Protein 1L0B (pdb70)

B-factor: mean 44.89, std 20.95, range [12.48, 126.39]

Foldseek 3Di:
DDDAQAAEEEPPDDPVLVVLVVVLCVVVVHHYDHDDDPRHAEYEYADDPLLAAADDLCVLLCLLQLHFYFYSVQSVVCVVVVHNDDRVVGGRQFYPVPRRDLRLSNVSNVVPEQAPAEEEEDQLADDDHPVSLLVSCVSNHYPYDDDPPCVVVDPPHCYVYDPVCDFDSVQVVVCSRNVYNDDGPVTHPD

Nearest PDB structures (foldseek):
  1l0b-assembly1_A  TM=1.005E+00  e=1.492E-44  Rattus norvegicus
  1t2v-assembly2_B  TM=9.233E-01  e=1.196E-27  Homo sapiens
  3pxe-assembly1_A  TM=9.433E-01  e=2.886E-26  Homo sapiens
  4igk-assembly2_B  TM=9.140E-01  e=4.109E-27  Homo sapiens
  3pxe-assembly3_C  TM=9.417E-01  e=3.195E-25  Homo sapiens

GO terms:
  GO:0005759 mitochondrial matrix (C, IDA)
  GO:0003682 chromatin binding (F, IDA)
  GO:0032355 response to estradiol (P, IEP)
  GO:0033595 response to genistein (P, IEP)
  GO:0033993 response to lipid (P, IEP)
  GO:0007584 response to nutrient (P, IEP)
  GO:0042307 positive regulation of protein import into nucleus (P, IMP)
  GO:0005515 protein binding (F, IPI)

Organism: Rattus norvegicus (NCBI:txid10116)

Secondary structure (DSSP, 8-state):
------EEEEES--HHHHHHHHHHHHHTT-EE-SS--SS--EEEE-B-TTSEE---HHHHHHHHTT-EEEETHHHHHHHTTTS---SGGGB--EETTT-SSS-HHHHHHHH---TT-EEEE-S--SSS-HHHHHHHHHHTT-EEE-SSS-GGG--SSPPEEEE--EEETHHHHHHHHTTS---GGGGB--

Sequence (190 aa):
RAERDISMVVSGLTPKEVMIVQKFAEKYRLALTDVITEETTHVIIKTDAEFVCERTLKYFLGIAGGKWIVSYSWVIKSIQERKLLSVHEFEVKGDVVTGSNHQGPRRSRESQLFEGLQIYCCEPFTNMPKDELERMLQLCGASVVKELPLLTRDTGAHPIVLVQRLVMWDWVLDSISVYRCRDLDAYLVQ

Radius of gyration: 17.84 Å; Cα contacts (8 Å, |Δi|>4): 341; chains: 1; bounding box: 48×34×48 Å

Solvent-accessible surface area: 10977 Å² total; per-residue (Å²): 273,103,141,139,135,55,6,0,0,24,6,51,25,72,110,160,29,42,115,77,1,85,150,5,5,149,132,50,230,18,52,60,46,117,96,40,59,148,108,0,10,15,0,0,1,91,19,80,95,112,45,22,4,115,48,31,51,49,0,0,15,0,1,2,21,15,34,49,0,0,1,11,30,5,0,83,106,0,76,126,66,189,120,74,34,64,16,118,147,15,18,1,83,0,0,94,98,25,29,30,130,111,58,1,1,105,98,0,43,110,78,113,54,0,153,52,48,3,0,31,1,35,107,86,39,99,111,15,74,75,103,56,1,13,129,0,0,101,63,9,38,11,41,33,5,140,130,75,96,19,138,121,177,77,92,69,26,140,36,6,24,0,26,140,67,52,1,88,19,54,0,0,11,25,0,0,1,23,33,127,58,108,105,54,102,90,20,94,74,102

CATH classification: 3.40.50.10190 (+1 more: 3.40.50.10190)

Structure (mmCIF, N/CA/C/O backbone):
data_1L0B
#
_entry.id   1L0B
#
_cell.length_a   84.512
_cell.length_b   58.722
_cell.length_c   65.327
_cell.angle_alpha   90.00
_cell.angle_beta   111.28
_cell.angle_gamma   90.00
#
_symmetry.space_group_name_H-M   'C 1 2 1'
#
loop_
_entity.id
_entity.type
_entity.pdbx_description
1 polymer BRCA1
2 water water
#
loop_
_atom_site.group_PDB
_atom_site.id
_atom_site.type_symbol
_atom_site.label_atom_id
_atom_site.label_alt_id
_atom_site.label_comp_id
_atom_site.label_asym_id
_atom_site.label_entity_id
_atom_site.label_seq_id
_atom_site.pdbx_PDB_ins_code
_atom_site.Cartn_x
_atom_site.Cartn_y
_atom_site.Cartn_z
_atom_site.occupancy
_atom_site.B_iso_or_equiv
_atom_site.auth_seq_id
_atom_site.auth_comp_id
_atom_site.auth_asym_id
_atom_site.auth_atom_id
_atom_site.pdbx_PDB_model_num
ATOM 1 N N . ARG A 1 3 ? 59.742 2.730 8.901 1.00 73.64 1591 ARG A N 1
ATOM 2 C CA . ARG A 1 3 ? 58.247 2.713 8.818 1.00 75.84 1591 ARG A CA 1
ATOM 3 C C . ARG A 1 3 ? 57.607 3.356 10.051 1.00 75.64 1591 ARG A C 1
ATOM 4 O O . ARG A 1 3 ? 56.764 2.745 10.702 1.00 85.70 1591 ARG A O 1
ATOM 12 N N . ALA A 1 4 ? 57.988 4.589 10.368 1.00 70.87 1592 ALA A N 1
ATOM 13 C CA . ALA A 1 4 ? 57.431 5.263 11.541 1.00 76.95 1592 ALA A CA 1
ATOM 14 C C . ALA A 1 4 ? 56.303 6.219 11.170 1.00 75.67 1592 ALA A C 1
ATOM 15 O O . ALA A 1 4 ? 56.396 6.918 10.166 1.00 79.35 1592 ALA A O 1
ATOM 17 N N . GLU A 1 5 ? 55.246 6.261 11.984 1.00 76.59 1593 GLU A N 1
ATOM 18 C CA . GLU A 1 5 ? 54.117 7.148 11.702 1.00 77.51 1593 GLU A CA 1
ATOM 19 C C . GLU A 1 5 ? 53.283 7.682 12.879 1.00 70.13 1593 GLU A C 1
ATOM 20 O O . GLU A 1 5 ? 53.600 7.491 14.047 1.00 71.28 1593 GLU A O 1
ATOM 26 N N . ARG A 1 6 ? 52.208 8.364 12.498 1.00 66.32 1594 ARG A N 1
ATOM 27 C CA . ARG A 1 6 ? 51.195 8.996 13.348 1.00 68.92 1594 ARG A CA 1
ATOM 28 C C . ARG A 1 6 ? 51.247 8.851 14.879 1.00 69.47 1594 ARG A C 1
ATOM 29 O O . ARG A 1 6 ? 51.436 7.759 15.422 1.00 65.87 1594 ARG A O 1
ATOM 37 N N . ASP A 1 7 ? 51.054 9.976 15.567 1.00 68.79 1595 ASP A N 1
ATOM 38 C CA . ASP A 1 7 ? 51.032 10.003 17.030 1.00 67.64 1595 ASP A CA 1
ATOM 39 C C . ASP A 1 7 ? 49.727 9.367 17.489 1.00 62.41 1595 ASP A C 1
ATOM 40 O O . ASP A 1 7 ? 48.649 9.726 17.004 1.00 58.90 1595 ASP A O 1
ATOM 45 N N . ILE A 1 8 ? 49.833 8.433 18.430 1.00 51.87 1596 ILE A N 1
ATOM 46 C CA . ILE A 1 8 ? 48.675 7.734 18.950 1.00 45.34 1596 ILE A CA 1
ATOM 47 C C . ILE A 1 8 ? 47.642 8.551 19.704 1.00 41.77 1596 ILE A C 1
ATOM 48 O O . ILE A 1 8 ? 47.909 9.065 20.784 1.00 50.50 1596 ILE A O 1
ATOM 53 N N . SER A 1 9 ? 46.453 8.652 19.131 1.00 41.03 1597 SER A N 1
ATOM 54 C CA . SER A 1 9 ? 45.348 9.330 19.783 1.00 39.36 1597 SER A CA 1
ATOM 55 C C . SER A 1 9 ? 44.199 8.318 19.821 1.00 41.13 1597 SER A C 1
ATOM 56 O O . SER A 1 9 ? 43.690 7.891 18.776 1.00 40.65 1597 SER A O 1
ATOM 59 N N . MET A 1 10 ? 43.787 7.937 21.024 1.00 40.99 1598 MET A N 1
ATOM 60 C CA . MET A 1 10 ? 42.728 6.956 21.171 1.00 36.33 1598 MET A CA 1
ATOM 61 C C . MET A 1 10 ? 41.375 7.465 21.604 1.00 32.63 1598 MET A C 1
ATOM 62 O O . MET A 1 10 ? 41.208 8.592 22.067 1.00 33.32 1598 MET A O 1
ATOM 67 N N . VAL A 1 11 ? 40.399 6.588 21.417 1.00 23.71 1599 VAL A N 1
ATOM 68 C CA . VAL A 1 11 ? 39.028 6.811 21.839 1.00 20.14 1599 VAL A CA 1
ATOM 69 C C . VAL A 1 11 ? 38.698 5.474 22.494 1.00 21.01 1599 VAL A C 1
ATOM 70 O O . VAL A 1 11 ? 39.365 4.457 22.246 1.00 19.91 1599 VAL A O 1
ATOM 74 N N . VAL A 1 12 ? 37.682 5.453 23.334 1.00 27.61 1600 VAL A N 1
ATOM 75 C CA . VAL A 1 12 ? 37.355 4.222 24.024 1.00 19.21 1600 VAL A CA 1
ATOM 76 C C . VAL A 1 12 ? 35.901 3.865 23.767 1.00 30.58 1600 VAL A C 1
ATOM 77 O O . VAL A 1 12 ? 35.049 4.758 23.644 1.00 26.55 1600 VAL A O 1
ATOM 81 N N . SER A 1 13 ? 35.611 2.564 23.678 1.00 25.57 1601 SER A N 1
ATOM 82 C CA . SER A 1 13 ? 34.256 2.134 23.363 1.00 24.82 1601 SER A CA 1
ATOM 83 C C . SER A 1 13 ? 33.763 0.890 24.089 1.00 20.02 1601 SER A C 1
ATOM 84 O O . SER A 1 13 ? 34.525 -0.047 24.328 1.00 27.44 1601 SER A O 1
ATOM 87 N N . GLY A 1 14 ? 32.474 0.884 24.419 1.00 23.23 1602 GLY A N 1
ATOM 88 C CA . GLY A 1 14 ? 31.884 -0.266 25.091 1.00 28.90 1602 GLY A CA 1
ATOM 89 C C . GLY A 1 14 ? 32.503 -0.643 26.429 1.00 29.61 1602 GLY A C 1
ATOM 90 O O . GLY A 1 14 ? 32.408 -1.794 26.856 1.00 28.51 1602 GLY A O 1
ATOM 91 N N . LEU A 1 15 ? 33.132 0.321 27.098 1.00 29.89 1603 LEU A N 1
ATOM 92 C CA . LEU A 1 15 ? 33.756 0.066 28.399 1.00 28.26 1603 LEU A CA 1
ATOM 93 C C . LEU A 1 15 ? 32.944 0.634 29.560 1.00 27.82 1603 LEU A C 1
ATOM 94 O O . LEU A 1 15 ? 32.299 1.682 29.433 1.00 30.17 1603 LEU A O 1
ATOM 99 N N . THR A 1 16 ? 32.976 -0.062 30.693 1.00 26.36 1604 THR A N 1
ATOM 100 C CA . THR A 1 16 ? 32.295 0.399 31.909 1.00 22.64 1604 THR A CA 1
ATOM 101 C C . THR A 1 16 ? 33.134 1.570 32.459 1.00 20.36 1604 THR A C 1
ATOM 102 O O . THR A 1 16 ? 34.318 1.699 32.145 1.00 24.93 1604 THR A O 1
ATOM 106 N N . PRO A 1 17 ? 32.539 2.414 33.306 1.00 23.84 1605 PRO A N 1
ATOM 107 C CA . PRO A 1 17 ? 33.302 3.546 33.865 1.00 22.54 1605 PRO A CA 1
ATOM 108 C C . PRO A 1 17 ? 34.609 3.098 34.538 1.00 31.20 1605 PRO A C 1
ATOM 109 O O . PRO A 1 17 ? 35.648 3.764 34.385 1.00 32.77 1605 PRO A O 1
ATOM 113 N N . LYS A 1 18 ? 34.582 1.977 35.267 1.00 27.81 1606 LYS A N 1
ATOM 114 C CA . LYS A 1 18 ? 35.825 1.486 35.878 1.00 36.53 1606 LYS A CA 1
ATOM 115 C C . LYS A 1 18 ? 36.860 1.166 34.795 1.00 34.91 1606 LYS A C 1
ATOM 116 O O . LYS A 1 18 ? 38.017 1.556 34.919 1.00 38.88 1606 LYS A O 1
ATOM 122 N N . GLU A 1 19 ? 36.452 0.455 33.738 1.00 36.67 1607 GLU A N 1
ATOM 123 C CA . GLU A 1 19 ? 37.388 0.122 32.660 1.00 32.00 1607 GLU A CA 1
ATOM 124 C C . GLU A 1 19 ? 37.842 1.410 31.956 1.00 32.76 1607 GLU A C 1
ATOM 125 O O . GLU A 1 19 ? 39.000 1.518 31.524 1.00 28.05 1607 GLU A O 1
ATOM 131 N N . VAL A 1 20 ? 36.943 2.386 31.824 1.00 27.96 1608 VAL A N 1
ATOM 132 C CA . VAL A 1 20 ? 37.349 3.636 31.194 1.00 32.97 1608 VAL A CA 1
ATOM 133 C C . VAL A 1 20 ? 38.461 4.234 32.062 1.00 40.43 1608 VAL A C 1
ATOM 134 O O . VAL A 1 20 ? 39.537 4.598 31.562 1.00 36.44 1608 VAL A O 1
ATOM 138 N N . MET A 1 21 ? 38.213 4.308 33.367 1.00 38.09 1609 MET A N 1
ATOM 139 C CA . MET A 1 21 ? 39.213 4.861 34.273 1.00 43.73 1609 MET A CA 1
ATOM 140 C C . MET A 1 21 ? 40.540 4.133 34.183 1.00 37.81 1609 MET A C 1
ATOM 141 O O . MET A 1 21 ? 41.597 4.755 34.292 1.00 37.03 1609 MET A O 1
ATOM 146 N N . ILE A 1 22 ? 40.502 2.822 33.972 1.00 35.45 1610 ILE A N 1
ATOM 147 C CA . ILE A 1 22 ? 41.751 2.077 33.837 1.00 35.13 1610 ILE A CA 1
ATOM 148 C C . ILE A 1 22 ? 42.517 2.492 32.569 1.00 38.75 1610 ILE A C 1
ATOM 149 O O . ILE A 1 22 ? 43.740 2.521 32.575 1.00 42.49 1610 ILE A O 1
ATOM 154 N N . VAL A 1 23 ? 41.802 2.833 31.493 1.00 40.50 1611 VAL A N 1
ATOM 155 C CA . VAL A 1 23 ? 42.450 3.261 30.241 1.00 34.72 1611 VAL A CA 1
ATOM 156 C C . VAL A 1 23 ? 43.008 4.674 30.429 1.00 32.12 1611 VAL A C 1
ATOM 157 O O . VAL A 1 23 ? 44.103 4.990 29.950 1.00 34.53 1611 VAL A O 1
ATOM 161 N N . GLN A 1 24 ? 42.252 5.519 31.126 1.00 31.51 1612 GLN A N 1
ATOM 162 C CA . GLN A 1 24 ? 42.675 6.898 31.366 1.00 42.54 1612 GLN A CA 1
ATOM 163 C C . GLN A 1 24 ? 44.039 7.000 32.038 1.00 42.50 1612 GLN A C 1
ATOM 164 O O . GLN A 1 24 ? 44.863 7.815 31.637 1.00 47.97 1612 GLN A O 1
ATOM 170 N N . LYS A 1 25 ? 44.273 6.179 33.060 1.00 51.13 1613 LYS A N 1
ATOM 171 C CA . LYS A 1 25 ? 45.560 6.183 33.759 1.00 49.01 1613 LYS A CA 1
ATOM 172 C C . LYS A 1 25 ? 46.655 5.540 32.907 1.00 48.32 1613 LYS A C 1
ATOM 173 O O . LYS A 1 25 ? 47.802 5.991 32.915 1.00 48.04 1613 LYS A O 1
ATOM 179 N N . PHE A 1 26 ? 46.294 4.488 32.170 1.00 44.92 1614 PHE A N 1
ATOM 180 C CA . PHE A 1 26 ? 47.237 3.800 31.288 1.00 41.24 1614 PHE A CA 1
ATOM 181 C C . PHE A 1 26 ? 47.743 4.777 30.229 1.00 40.95 1614 PHE A C 1
ATOM 182 O O . PHE A 1 26 ? 48.913 4.755 29.857 1.00 40.36 1614 PHE A O 1
ATOM 190 N N . ALA A 1 27 ? 46.843 5.631 29.754 1.00 41.62 1615 ALA A N 1
ATOM 191 C CA . ALA A 1 27 ? 47.171 6.609 28.732 1.00 46.80 1615 ALA A CA 1
ATOM 192 C C . ALA A 1 27 ? 48.167 7.611 29.285 1.00 54.09 1615 ALA A C 1
ATOM 193 O O . ALA A 1 27 ? 49.177 7.918 28.653 1.00 58.87 1615 ALA A O 1
ATOM 195 N N . GLU A 1 28 ? 47.867 8.122 30.473 1.00 61.68 1616 GLU A N 1
ATOM 196 C CA . GLU A 1 28 ? 48.734 9.082 31.149 1.00 59.27 1616 GLU A CA 1
ATOM 197 C C . GLU A 1 28 ? 50.143 8.487 31.307 1.00 52.66 1616 GLU A C 1
ATOM 198 O O . GLU A 1 28 ? 51.138 9.125 30.962 1.00 53.46 1616 GLU A O 1
ATOM 204 N N . LYS A 1 29 ? 50.214 7.254 31.803 1.00 41.90 1617 LYS A N 1
ATOM 205 C CA . LYS A 1 29 ? 51.484 6.578 32.014 1.00 46.55 1617 LYS A CA 1
ATOM 206 C C . LYS A 1 29 ? 52.351 6.438 30.764 1.00 51.49 1617 LYS A C 1
ATOM 207 O O . LYS A 1 29 ? 53.575 6.286 30.870 1.00 49.30 1617 LYS A O 1
ATOM 213 N N . TYR A 1 30 ? 51.738 6.474 29.584 1.00 51.83 1618 TYR A N 1
ATOM 214 C CA . TYR A 1 30 ? 52.516 6.350 28.351 1.00 49.66 1618 TYR A CA 1
ATOM 215 C C . TYR A 1 30 ? 52.321 7.528 27.417 1.00 50.06 1618 TYR A C 1
ATOM 216 O O . TYR A 1 30 ? 52.651 7.470 26.229 1.00 45.90 1618 TYR A O 1
ATOM 225 N N . ARG A 1 31 ? 51.798 8.607 27.986 1.00 52.97 1619 ARG A N 1
ATOM 226 C CA . ARG A 1 31 ? 51.550 9.826 27.242 1.00 61.13 1619 ARG A CA 1
ATOM 227 C C . ARG A 1 31 ? 50.859 9.521 25.909 1.00 61.19 1619 ARG A C 1
ATOM 228 O O . ARG A 1 31 ? 51.314 9.950 24.848 1.00 63.70 1619 ARG A O 1
ATOM 236 N N . LEU A 1 32 ? 49.769 8.756 25.975 1.00 58.40 1620 LEU A N 1
ATOM 237 C CA . LEU A 1 32 ? 48.977 8.428 24.789 1.00 50.83 1620 LEU A CA 1
ATOM 238 C C . LEU A 1 32 ? 47.793 9.403 24.807 1.00 43.98 1620 LEU A C 1
ATOM 239 O O . LEU A 1 32 ? 47.136 9.558 25.832 1.00 48.52 1620 LEU A O 1
ATOM 244 N N . ALA A 1 33 ? 47.523 10.075 23.695 1.00 45.42 1621 ALA A N 1
ATOM 245 C CA . ALA A 1 33 ? 46.396 11.001 23.667 1.00 41.50 1621 ALA A CA 1
ATOM 246 C C . ALA A 1 33 ? 45.128 10.173 23.804 1.00 42.83 1621 ALA A C 1
ATOM 247 O O . ALA A 1 33 ? 45.101 9.011 23.410 1.00 40.00 1621 ALA A O 1
ATOM 249 N N . LEU A 1 34 ?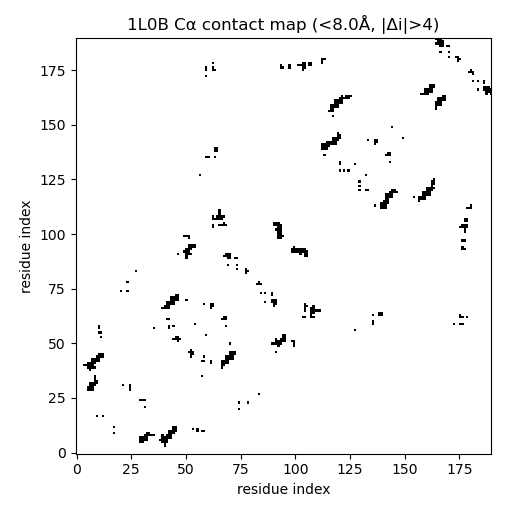 44.086 10.771 24.369 1.00 45.19 1622 LEU A N 1
ATOM 250 C CA . LEU A 1 34 ? 42.829 10.078 24.575 1.00 41.50 1622 LEU A CA 1
ATOM 251 C C . LEU A 1 34 ? 41.691 11.086 24.582 1.00 43.57 1622 LEU A C 1
ATOM 252 O O . LEU A 1 34 ? 41.661 11.979 25.425 1.00 49.63 1622 LEU A O 1
ATOM 257 N N . THR A 1 35 ? 40.751 10.945 23.648 1.00 40.30 1623 THR A N 1
ATOM 258 C CA . THR A 1 35 ? 39.612 11.859 23.581 1.00 31.15 1623 THR A CA 1
ATOM 259 C C . THR A 1 35 ? 38.293 11.114 23.789 1.00 34.98 1623 THR A C 1
ATOM 260 O O . THR A 1 35 ? 38.226 9.894 23.687 1.00 33.19 1623 THR A O 1
ATOM 264 N N . ASP A 1 36 ? 37.243 11.858 24.094 1.00 37.08 1624 ASP A N 1
ATOM 265 C CA . ASP A 1 36 ? 35.936 11.283 24.333 1.00 47.89 1624 ASP A CA 1
ATOM 266 C C . ASP A 1 36 ? 35.233 10.931 23.024 1.00 48.59 1624 ASP A C 1
ATOM 267 O O . ASP A 1 36 ? 34.544 9.923 22.934 1.00 49.03 1624 ASP A O 1
ATOM 272 N N . VAL A 1 37 ? 35.415 11.770 22.011 1.00 46.45 1625 VAL A N 1
ATOM 273 C CA . VAL A 1 37 ? 34.786 11.561 20.715 1.00 41.53 1625 VAL A CA 1
ATOM 274 C C . VAL A 1 37 ? 35.855 11.347 19.653 1.00 39.88 1625 VAL A C 1
ATOM 275 O O . VAL A 1 37 ? 37.010 11.709 19.853 1.00 37.93 1625 VAL A O 1
ATOM 279 N N . ILE A 1 38 ? 35.475 10.734 18.537 1.00 44.62 1626 ILE A N 1
ATOM 280 C CA . ILE A 1 38 ? 36.408 10.483 17.446 1.00 45.37 1626 ILE A CA 1
ATOM 281 C C . ILE A 1 38 ? 36.687 11.787 16.707 1.00 50.01 1626 ILE A C 1
ATOM 282 O O . ILE A 1 38 ? 35.768 12.436 16.227 1.00 49.27 1626 ILE A O 1
ATOM 287 N N . THR A 1 39 ? 37.958 12.172 16.641 1.00 58.60 1627 THR A N 1
ATOM 288 C CA . THR A 1 39 ? 38.359 13.399 15.956 1.00 60.87 1627 THR A CA 1
ATOM 289 C C . THR A 1 39 ? 39.173 13.051 14.717 1.00 62.86 1627 THR A C 1
ATOM 290 O O . THR A 1 39 ? 39.187 11.896 14.274 1.00 66.26 1627 THR A O 1
ATOM 294 N N . GLU A 1 40 ? 39.848 14.047 14.155 1.00 63.97 1628 GLU A N 1
ATOM 295 C CA . GLU A 1 40 ? 40.654 13.822 12.962 1.00 65.61 1628 GLU A CA 1
ATOM 296 C C . GLU A 1 40 ? 41.942 13.119 13.321 1.00 61.06 1628 GLU A C 1
ATOM 297 O O . GLU A 1 40 ? 42.522 12.402 12.504 1.00 62.44 1628 GLU A O 1
ATOM 303 N N . GLU A 1 41 ? 42.379 13.321 14.556 1.00 56.40 1629 GLU A N 1
ATOM 304 C CA . GLU A 1 41 ? 43.614 12.713 15.025 1.00 55.88 1629 GLU A CA 1
ATOM 305 C C . GLU A 1 41 ? 43.434 11.271 15.485 1.00 44.71 1629 GLU A C 1
ATOM 306 O O . GLU A 1 41 ? 44.414 10.552 15.609 1.00 46.25 1629 GLU A O 1
ATOM 312 N N . THR A 1 42 ? 42.199 10.845 15.748 1.00 41.98 1630 THR A N 1
ATOM 313 C CA . THR A 1 42 ? 41.984 9.486 16.247 1.00 33.75 1630 THR A CA 1
ATOM 314 C C . THR A 1 42 ? 42.643 8.454 15.366 1.00 29.87 1630 THR A C 1
ATOM 315 O O . THR A 1 42 ? 42.470 8.470 14.159 1.00 33.05 1630 THR A O 1
ATOM 319 N N . THR A 1 43 ? 43.435 7.586 15.993 1.00 31.04 1631 THR A N 1
ATOM 320 C CA . THR A 1 43 ? 44.168 6.530 15.312 1.00 33.72 1631 THR A CA 1
ATOM 321 C C . THR A 1 43 ? 43.741 5.132 15.808 1.00 35.04 1631 THR A C 1
ATOM 322 O O . THR A 1 43 ? 43.818 4.159 15.063 1.00 32.26 1631 THR A O 1
ATOM 326 N N . HIS A 1 44 ? 43.309 5.050 17.065 1.00 31.01 1632 HIS A N 1
ATOM 327 C CA . HIS A 1 44 ? 42.921 3.786 17.687 1.00 26.27 1632 HIS A CA 1
ATOM 328 C C . HIS A 1 44 ? 41.587 3.843 18.396 1.00 29.28 1632 HIS A C 1
ATOM 329 O O . HIS A 1 44 ? 41.284 4.812 19.093 1.00 35.50 1632 HIS A O 1
ATOM 336 N N . VAL A 1 45 ? 40.787 2.800 18.210 1.00 27.33 1633 VAL A N 1
ATOM 337 C CA . VAL A 1 45 ? 39.513 2.689 18.896 1.00 23.87 1633 VAL A CA 1
ATOM 338 C C . VAL A 1 45 ? 39.717 1.456 19.798 1.00 27.58 1633 VAL A C 1
ATOM 339 O O . VAL A 1 45 ? 39.900 0.340 19.297 1.00 30.85 1633 VAL A O 1
ATOM 343 N N . ILE A 1 46 ? 39.737 1.678 21.115 1.00 26.82 1634 ILE A N 1
ATOM 344 C CA . ILE A 1 46 ? 39.915 0.602 22.085 1.00 29.43 1634 ILE A CA 1
ATOM 345 C C . ILE A 1 46 ? 38.540 0.157 22.517 1.00 26.89 1634 ILE A C 1
ATOM 346 O O . ILE A 1 46 ? 37.776 0.917 23.084 1.00 29.28 1634 ILE A O 1
ATOM 351 N N . ILE A 1 47 ? 38.230 -1.102 22.259 1.00 29.22 1635 ILE A N 1
ATOM 352 C CA . ILE A 1 47 ? 36.911 -1.591 22.579 1.00 26.11 1635 ILE A CA 1
ATOM 353 C C . ILE A 1 47 ? 36.929 -2.929 23.326 1.00 26.31 1635 ILE A C 1
ATOM 354 O O . ILE A 1 47 ? 37.821 -3.753 23.133 1.00 19.69 1635 ILE A O 1
ATOM 359 N N . LYS A 1 48 ? 35.924 -3.139 24.166 1.00 26.74 1636 LYS A N 1
ATOM 360 C CA . LYS A 1 48 ? 35.791 -4.372 24.930 1.00 29.03 1636 LYS A CA 1
ATOM 361 C C . LYS A 1 48 ? 35.511 -5.557 24.004 1.00 31.35 1636 LYS A C 1
ATOM 362 O O . LYS A 1 48 ? 34.666 -5.466 23.125 1.00 30.99 1636 LYS A O 1
ATOM 368 N N . THR A 1 49 ? 36.234 -6.664 24.180 1.00 34.02 1637 THR A N 1
ATOM 369 C CA . THR A 1 49 ? 35.983 -7.861 23.368 1.00 39.67 1637 THR A CA 1
ATOM 370 C C . THR A 1 49 ? 35.932 -9.096 24.258 1.00 41.38 1637 THR A C 1
ATOM 371 O O . THR A 1 49 ? 36.338 -9.045 25.415 1.00 34.58 1637 THR A O 1
ATOM 375 N N . ASP A 1 50 ? 35.415 -10.197 23.715 1.00 44.86 1638 ASP A N 1
ATOM 376 C CA . ASP A 1 50 ? 35.385 -11.446 24.456 1.00 43.52 1638 ASP A CA 1
ATOM 377 C C . ASP A 1 50 ? 36.762 -12.081 24.197 1.00 49.75 1638 ASP A C 1
ATOM 378 O O . ASP A 1 50 ? 37.6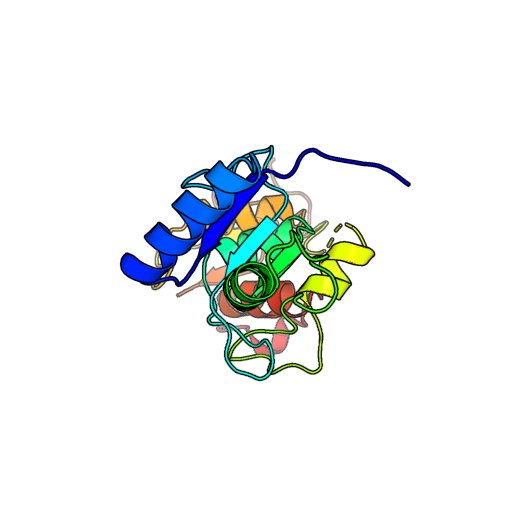60 -11.415 23.649 1.00 48.64 1638 ASP A O 1
ATOM 383 N N . ALA A 1 51 ? 36.937 -13.348 24.571 1.00 47.10 1639 ALA A N 1
ATOM 384 C CA . ALA A 1 51 ? 38.223 -14.022 24.389 1.00 50.00 1639 ALA A CA 1
ATOM 385 C C . ALA A 1 51 ? 38.660 -14.190 22.928 1.00 50.69 1639 ALA A C 1
ATOM 386 O O . ALA A 1 51 ? 39.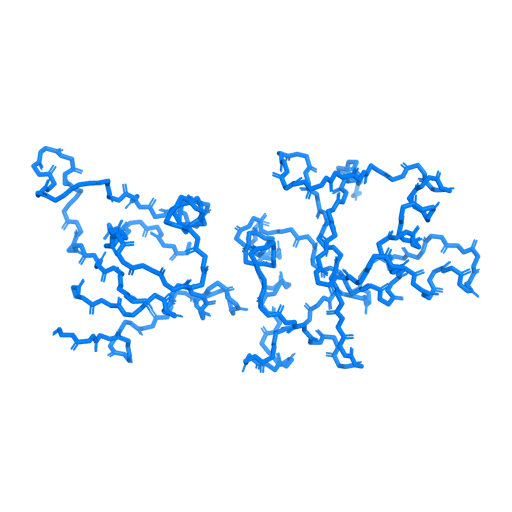855 -14.271 22.636 1.00 47.24 1639 ALA A O 1
ATOM 388 N N . GLU A 1 52 ? 37.691 -14.230 22.016 1.00 54.02 1640 GLU A N 1
ATOM 389 C CA . GLU A 1 52 ? 37.964 -14.391 20.586 1.00 49.19 1640 GLU A CA 1
ATOM 390 C C . GLU A 1 52 ? 38.112 -13.068 19.822 1.00 43.85 1640 GLU A C 1
ATOM 391 O O . GLU A 1 52 ? 38.001 -13.034 18.591 1.00 42.51 1640 GLU A O 1
ATOM 397 N N . PHE A 1 53 ? 38.369 -11.984 20.545 1.00 33.20 1641 PHE A N 1
ATOM 398 C CA . PHE A 1 53 ? 38.530 -10.666 19.923 1.00 40.09 1641 PHE A CA 1
ATOM 399 C C . PHE A 1 53 ? 37.312 -10.188 19.122 1.00 39.01 1641 PHE A C 1
ATOM 400 O O . PHE A 1 53 ? 37.436 -9.516 18.096 1.00 40.08 1641 PHE A O 1
ATO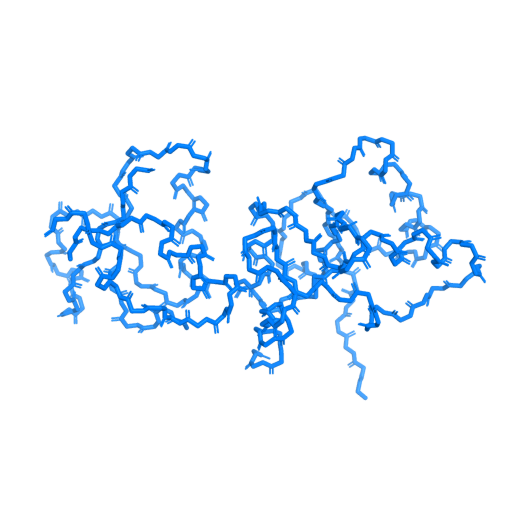M 408 N N . VAL A 1 54 ? 36.138 -10.543 19.622 1.00 35.33 1642 VAL A N 1
ATOM 409 C CA . VAL A 1 54 ? 34.872 -10.175 19.019 1.00 32.50 1642 VAL A CA 1
ATOM 410 C C . VAL A 1 54 ? 34.251 -9.133 19.944 1.00 30.14 1642 VAL A C 1
ATOM 411 O O . VAL A 1 54 ? 34.176 -9.321 21.166 1.00 31.63 1642 VAL A O 1
ATOM 415 N N . CYS A 1 55 ? 33.803 -8.031 19.361 1.00 28.42 1643 CYS A N 1
ATOM 416 C CA . CYS A 1 55 ? 33.204 -6.949 20.145 1.00 27.49 1643 CYS A CA 1
ATOM 417 C C . CYS A 1 55 ? 31.739 -6.764 19.828 1.00 26.09 1643 CYS A C 1
ATOM 418 O O . CYS A 1 55 ? 31.190 -7.433 18.971 1.00 31.33 1643 CYS A O 1
ATOM 421 N N . GLU A 1 56 ? 31.136 -5.823 20.540 1.00 29.67 1644 GLU A N 1
ATOM 422 C CA . GLU A 1 56 ? 29.744 -5.428 20.393 1.00 30.38 1644 GLU A CA 1
ATOM 423 C C . GLU A 1 56 ? 29.741 -4.330 19.307 1.00 38.10 1644 GLU A C 1
ATOM 424 O O . GLU A 1 56 ? 30.714 -3.583 19.184 1.00 31.38 1644 GLU A O 1
ATOM 430 N N . ARG A 1 57 ? 28.666 -4.246 18.522 1.00 35.58 1645 ARG A N 1
ATOM 431 C CA . ARG A 1 57 ? 28.538 -3.225 17.474 1.00 38.47 1645 ARG A CA 1
ATOM 432 C C . ARG A 1 57 ? 28.246 -1.846 18.075 1.00 30.75 1645 ARG A C 1
ATOM 433 O O . ARG A 1 57 ? 27.176 -1.627 18.627 1.00 44.27 1645 ARG A O 1
ATOM 441 N N . THR A 1 58 ? 29.195 -0.924 17.994 1.00 27.22 1646 THR A N 1
ATOM 442 C CA . THR A 1 58 ? 28.974 0.418 18.535 1.00 29.90 1646 THR A CA 1
ATOM 443 C C . THR A 1 58 ? 29.266 1.445 17.441 1.00 28.38 1646 THR A C 1
ATOM 444 O O . THR A 1 58 ? 29.886 1.126 16.434 1.00 25.37 1646 THR A O 1
ATOM 448 N N . LEU A 1 59 ? 28.837 2.680 17.661 1.00 30.33 1647 LEU A N 1
ATOM 449 C CA . LEU A 1 59 ? 29.062 3.745 16.698 1.00 26.47 1647 LEU A CA 1
ATOM 450 C C . LEU A 1 59 ? 30.542 3.927 16.406 1.00 25.12 1647 LEU A C 1
ATOM 451 O O . LEU A 1 59 ? 30.956 4.027 15.239 1.00 25.30 1647 LEU A O 1
ATOM 456 N N . LYS A 1 60 ? 31.346 3.966 17.468 1.00 21.51 1648 LYS A N 1
ATOM 457 C CA . LYS A 1 60 ? 32.781 4.152 17.310 1.00 23.24 1648 LYS A CA 1
ATOM 458 C C . LYS A 1 60 ? 33.428 3.014 16.553 1.00 20.29 1648 LYS A C 1
ATOM 459 O O . LYS A 1 60 ? 34.382 3.216 15.798 1.00 21.84 1648 LYS A O 1
ATOM 465 N N . TYR A 1 61 ? 32.898 1.808 16.733 1.00 24.73 1649 TYR A N 1
ATOM 466 C CA . TYR A 1 61 ? 33.437 0.650 16.032 1.00 20.17 1649 TYR A CA 1
ATOM 467 C C . TYR A 1 61 ? 33.216 0.872 14.532 1.00 13.62 1649 TYR A C 1
ATOM 468 O O . TYR A 1 61 ? 34.150 0.772 13.734 1.00 22.08 1649 TYR A O 1
ATOM 477 N N . PHE A 1 62 ? 31.991 1.213 14.150 1.00 18.04 1650 PHE A N 1
ATOM 478 C CA . PHE A 1 62 ? 31.685 1.457 12.728 1.00 19.49 1650 PHE A CA 1
ATOM 479 C C . PHE A 1 62 ? 32.473 2.646 12.190 1.00 20.38 1650 PHE A C 1
ATOM 480 O O . PHE A 1 62 ? 33.069 2.577 11.098 1.00 22.41 1650 PHE A O 1
ATOM 488 N N . LEU A 1 63 ? 32.494 3.742 12.956 1.00 23.64 1651 LEU A N 1
ATOM 489 C CA . LEU A 1 63 ? 33.273 4.920 12.544 1.00 22.41 1651 LEU A CA 1
ATOM 490 C C . LEU A 1 63 ? 34.728 4.508 12.440 1.00 14.38 1651 LEU A C 1
ATOM 491 O O . LEU A 1 63 ? 35.442 4.911 11.516 1.00 26.69 1651 LEU A O 1
ATOM 496 N N . GLY A 1 64 ? 35.177 3.694 13.396 1.00 21.35 1652 GLY A N 1
ATOM 497 C CA . GLY A 1 64 ? 36.562 3.226 13.372 1.00 22.05 1652 GLY A CA 1
ATOM 498 C C . GLY A 1 64 ? 36.906 2.475 12.084 1.00 22.69 1652 GLY A C 1
ATOM 499 O O . GLY A 1 64 ? 37.903 2.787 11.391 1.00 24.21 1652 GLY A O 1
ATOM 500 N N . ILE A 1 65 ? 36.085 1.482 11.744 1.00 22.91 1653 ILE A N 1
ATOM 501 C CA . ILE A 1 65 ? 36.318 0.712 10.514 1.00 19.88 1653 ILE A CA 1
ATOM 502 C C . ILE A 1 65 ? 36.205 1.618 9.275 1.00 19.82 1653 ILE A C 1
ATOM 503 O O . ILE A 1 65 ? 37.065 1.575 8.377 1.00 21.82 1653 ILE A O 1
ATOM 508 N N . ALA A 1 66 ? 35.152 2.432 9.229 1.00 22.08 1654 ALA A N 1
ATOM 509 C CA . ALA A 1 66 ? 34.949 3.353 8.091 1.00 29.82 1654 ALA A CA 1
ATOM 510 C C . ALA A 1 66 ? 36.233 4.123 7.812 1.00 28.69 1654 ALA A C 1
ATOM 511 O O . ALA A 1 66 ? 36.605 4.320 6.653 1.00 35.96 1654 ALA A O 1
ATOM 513 N N . GLY A 1 67 ? 36.935 4.521 8.872 1.00 26.71 1655 GLY A N 1
ATOM 514 C CA . GLY A 1 67 ? 38.166 5.282 8.673 1.00 23.60 1655 GLY A CA 1
ATOM 515 C C . GLY A 1 67 ? 39.457 4.488 8.586 1.00 25.29 1655 GLY A C 1
ATOM 516 O O . GLY A 1 67 ? 40.545 5.077 8.622 1.00 27.78 1655 GLY A O 1
ATOM 517 N N . GLY A 1 68 ? 39.367 3.166 8.465 1.00 26.46 1656 GLY A N 1
ATOM 518 C CA . GLY A 1 68 ? 40.583 2.362 8.383 1.00 18.45 1656 GLY A CA 1
ATOM 519 C C . GLY A 1 68 ? 41.466 2.475 9.632 1.00 16.89 1656 GLY A C 1
ATOM 520 O O . GLY A 1 68 ? 42.677 2.319 9.562 1.00 21.30 1656 GLY A O 1
ATOM 521 N N . LYS A 1 69 ? 40.856 2.701 10.788 1.00 22.66 1657 LYS A N 1
ATOM 522 C CA . LYS A 1 69 ? 41.616 2.884 12.020 1.00 29.54 1657 LYS A CA 1
ATOM 523 C C . LYS A 1 69 ? 41.967 1.570 12.682 1.00 28.61 1657 LYS A C 1
ATOM 524 O O . LYS A 1 69 ? 41.493 0.519 12.281 1.00 22.87 1657 LYS A O 1
ATOM 530 N N . TRP A 1 70 ? 42.824 1.630 13.694 1.00 27.00 1658 TRP A N 1
ATOM 531 C CA . TRP A 1 70 ? 43.166 0.422 14.434 1.00 30.08 1658 TRP A CA 1
ATOM 532 C C . TRP A 1 70 ? 42.042 0.178 15.437 1.00 26.17 1658 TRP A C 1
ATOM 533 O O . TRP A 1 70 ? 41.753 1.065 16.240 1.00 33.04 1658 TRP A O 1
ATOM 544 N N . ILE A 1 71 ? 41.391 -0.985 15.382 1.00 21.74 1659 ILE A N 1
ATOM 545 C CA . ILE A 1 71 ? 40.342 -1.305 16.362 1.00 23.38 1659 ILE A CA 1
ATOM 546 C C . ILE A 1 71 ? 41.044 -2.310 17.264 1.00 28.80 1659 ILE A C 1
ATOM 547 O O . ILE A 1 71 ? 41.393 -3.407 16.820 1.00 27.05 1659 ILE A O 1
ATOM 552 N N . VAL A 1 72 ? 41.245 -1.919 18.529 1.00 32.40 1660 VAL A N 1
ATOM 553 C CA . VAL A 1 72 ? 41.997 -2.712 19.505 1.00 23.14 1660 VAL A CA 1
ATOM 554 C C . VAL A 1 72 ? 41.219 -3.139 20.751 1.00 21.42 1660 VAL A C 1
ATOM 555 O O . VAL A 1 72 ? 40.496 -2.341 21.369 1.00 23.51 1660 VAL A O 1
ATOM 559 N N . SER A 1 73 ? 41.373 -4.409 21.104 1.00 19.94 1661 SER A N 1
ATOM 560 C CA . SER A 1 73 ? 40.708 -4.985 22.269 1.00 29.41 1661 SER A CA 1
ATOM 561 C C . SER A 1 73 ? 41.238 -4.354 23.554 1.00 33.57 1661 SER A C 1
ATOM 562 O O . SER A 1 73 ? 42.428 -4.100 23.682 1.00 35.06 1661 SER A O 1
ATOM 565 N N . TYR A 1 74 ? 40.336 -4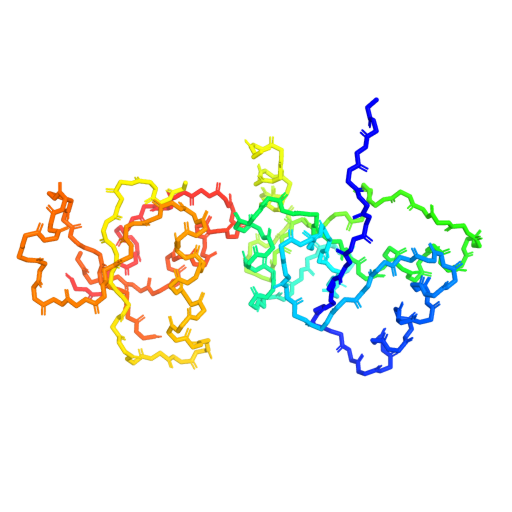.097 24.490 1.00 29.91 1662 TYR A N 1
ATOM 566 C CA . TYR A 1 74 ? 40.682 -3.503 25.769 1.00 30.26 1662 TYR A CA 1
ATOM 567 C C . TYR A 1 74 ? 41.762 -4.379 26.408 1.00 36.10 1662 TYR A C 1
ATOM 568 O O . TYR A 1 74 ? 42.628 -3.886 27.131 1.00 42.14 1662 TYR A O 1
ATOM 577 N N . SER A 1 75 ? 41.717 -5.673 26.100 1.00 34.83 1663 SER A N 1
ATOM 578 C CA . SER A 1 75 ? 42.674 -6.641 26.631 1.00 41.16 1663 SER A CA 1
ATOM 579 C C . SER A 1 75 ? 44.119 -6.205 26.380 1.00 37.22 1663 SER A C 1
ATOM 580 O O . SER A 1 75 ? 45.027 -6.589 27.108 1.00 40.90 1663 SER A O 1
ATOM 583 N N . TRP A 1 76 ? 44.331 -5.429 25.329 1.00 37.53 1664 TRP A N 1
ATOM 584 C CA . TRP A 1 76 ? 45.659 -4.911 25.010 1.00 35.01 1664 TRP A CA 1
ATOM 585 C C . TRP A 1 76 ? 46.122 -4.039 26.170 1.00 42.40 1664 TRP A C 1
ATOM 586 O O . TRP A 1 76 ? 47.312 -3.951 26.467 1.00 40.56 1664 TRP A O 1
ATOM 597 N N . VAL A 1 77 ? 45.164 -3.355 26.784 1.00 40.19 1665 VAL A N 1
ATOM 598 C CA . VAL A 1 77 ? 45.444 -2.477 27.896 1.00 41.04 1665 VAL A CA 1
ATOM 599 C C . VAL A 1 77 ? 45.687 -3.294 29.158 1.00 44.83 1665 VAL A C 1
ATOM 600 O O . VAL A 1 77 ? 46.692 -3.107 29.840 1.00 43.26 1665 VAL A O 1
ATOM 604 N N . ILE A 1 78 ? 44.790 -4.224 29.451 1.00 46.20 1666 ILE A N 1
ATOM 605 C CA . ILE A 1 78 ? 44.934 -5.044 30.639 1.00 52.37 1666 ILE A CA 1
ATOM 606 C C . ILE A 1 78 ? 46.200 -5.901 30.619 1.00 54.51 1666 ILE A C 1
ATOM 607 O O . ILE A 1 78 ? 46.833 -6.105 31.660 1.00 58.60 1666 ILE A O 1
ATOM 612 N N . LYS A 1 79 ? 46.587 -6.380 29.442 1.00 49.51 1667 LYS A N 1
ATOM 613 C CA . LYS A 1 79 ? 47.770 -7.218 29.334 1.00 49.94 1667 LYS A CA 1
ATOM 614 C C . LYS A 1 79 ? 49.064 -6.418 29.282 1.00 50.53 1667 LYS A C 1
ATOM 615 O O . LYS A 1 79 ? 50.094 -6.889 29.755 1.00 51.96 1667 LYS A O 1
ATOM 621 N N . SER A 1 80 ? 49.034 -5.217 28.717 1.00 44.49 1668 SER A N 1
ATOM 622 C CA . SER A 1 80 ? 50.251 -4.433 28.687 1.00 47.50 1668 SER A CA 1
ATOM 623 C C . SER A 1 80 ? 50.462 -3.821 30.089 1.00 54.93 1668 SER A C 1
ATOM 624 O O . SER A 1 80 ? 51.550 -3.347 30.421 1.00 61.18 1668 SER A O 1
ATOM 627 N N . ILE A 1 81 ? 49.426 -3.856 30.924 1.00 58.59 1669 ILE A N 1
ATOM 628 C CA . ILE A 1 81 ? 49.541 -3.335 32.285 1.00 58.45 1669 ILE A CA 1
ATOM 629 C C . ILE A 1 81 ? 50.250 -4.376 33.154 1.00 64.86 1669 ILE A C 1
ATOM 630 O O . ILE A 1 81 ? 51.078 -4.028 34.006 1.00 58.58 1669 ILE A O 1
ATOM 635 N N . GLN A 1 82 ? 49.933 -5.651 32.924 1.00 61.82 1670 GLN A N 1
ATOM 636 C CA . GLN A 1 82 ? 50.544 -6.734 33.682 1.00 65.60 1670 GLN A CA 1
ATOM 637 C C . GLN A 1 82 ? 51.915 -7.173 33.157 1.00 65.89 1670 GLN A C 1
ATOM 638 O O . GLN A 1 82 ? 52.509 -8.113 33.690 1.00 69.62 1670 GLN A O 1
ATOM 644 N N . GLU A 1 83 ? 52.407 -6.514 32.110 1.00 65.81 1671 GLU A N 1
ATOM 645 C CA . GLU A 1 83 ? 53.716 -6.835 31.540 1.00 66.13 1671 GLU A CA 1
ATOM 646 C C . GLU A 1 83 ? 54.666 -5.696 31.848 1.00 65.46 1671 GLU A C 1
ATOM 647 O O . GLU A 1 83 ? 55.876 -5.823 31.668 1.00 67.00 1671 GLU A O 1
ATOM 653 N N . ARG A 1 84 ? 54.096 -4.584 32.305 1.00 65.73 1672 ARG A N 1
ATOM 654 C CA . ARG A 1 84 ? 54.848 -3.385 32.663 1.00 70.08 1672 ARG A CA 1
ATOM 655 C C . ARG A 1 84 ? 55.364 -2.615 31.462 1.00 71.06 1672 ARG A C 1
ATOM 656 O O . ARG A 1 84 ? 56.097 -1.635 31.616 1.00 72.97 1672 ARG A O 1
ATOM 664 N N . LYS A 1 85 ? 54.990 -3.051 30.264 1.00 70.40 1673 LYS A N 1
ATOM 665 C CA . LYS A 1 85 ? 55.437 -2.367 29.058 1.00 68.59 1673 LYS A CA 1
ATOM 666 C C . LYS A 1 85 ? 54.324 -2.059 28.059 1.00 65.12 1673 LYS A C 1
ATOM 667 O O . LYS A 1 85 ? 53.279 -2.708 28.052 1.00 63.72 1673 LYS A O 1
ATOM 673 N N . LEU A 1 86 ? 54.557 -1.052 27.224 1.00 58.71 1674 LEU A N 1
ATOM 674 C CA . LEU A 1 86 ? 53.596 -0.653 26.207 1.00 52.65 1674 LEU A CA 1
ATOM 675 C C . LEU A 1 86 ? 53.683 -1.632 25.037 1.00 56.15 1674 LEU A C 1
ATOM 676 O O . LEU A 1 86 ? 54.492 -1.441 24.122 1.00 52.34 1674 LEU A O 1
ATOM 681 N N . LEU A 1 87 ? 52.849 -2.672 25.065 1.00 53.88 1675 LEU A N 1
ATOM 682 C CA . LEU A 1 87 ? 52.856 -3.690 24.016 1.00 50.57 1675 LEU A CA 1
ATOM 683 C C . LEU A 1 87 ? 52.434 -3.187 22.644 1.00 50.33 1675 LEU A C 1
ATOM 684 O O . LEU A 1 87 ? 51.858 -2.102 22.499 1.00 58.77 1675 LEU A O 1
ATOM 689 N N . SER A 1 88 ? 52.751 -3.976 21.627 1.00 47.92 1676 SER A N 1
ATOM 690 C CA . SER A 1 88 ? 52.369 -3.634 20.272 1.00 46.42 1676 SER A CA 1
ATOM 691 C C . SER A 1 88 ? 50.887 -3.982 20.179 1.00 47.70 1676 SER A C 1
ATOM 692 O O . SER A 1 88 ? 50.432 -4.983 20.751 1.00 45.52 1676 SER A O 1
ATOM 695 N N . VAL A 1 89 ? 50.139 -3.169 19.449 1.00 40.59 1677 VAL A N 1
ATOM 696 C CA . VAL A 1 89 ? 48.712 -3.397 19.311 1.00 44.67 1677 VAL A CA 1
ATOM 697 C C . VAL A 1 89 ? 48.338 -4.591 18.432 1.00 46.05 1677 VAL A C 1
ATOM 698 O O . VAL A 1 89 ? 47.299 -5.215 18.650 1.00 48.68 1677 VAL A O 1
ATOM 702 N N . HIS A 1 90 ? 49.191 -4.904 17.455 1.00 42.47 1678 HIS A N 1
ATOM 703 C CA . HIS A 1 90 ? 48.962 -5.982 16.492 1.00 45.66 1678 HIS A CA 1
ATOM 704 C C . HIS A 1 90 ? 48.172 -7.202 16.941 1.00 47.56 1678 HIS A C 1
ATOM 705 O O . HIS A 1 90 ? 47.086 -7.459 16.421 1.00 45.96 1678 HIS A O 1
ATOM 712 N N . GLU A 1 91 ? 48.700 -7.952 17.902 1.00 46.98 1679 GLU A N 1
ATOM 713 C CA . GLU A 1 91 ? 48.021 -9.154 18.355 1.00 41.62 1679 GLU A CA 1
ATOM 714 C C . GLU A 1 91 ? 46.686 -8.925 19.039 1.00 43.46 1679 GLU A C 1
ATOM 715 O O . GLU A 1 91 ? 45.974 -9.887 19.344 1.00 42.58 1679 GLU A O 1
ATOM 721 N N . PHE A 1 92 ? 46.327 -7.665 19.263 1.00 35.74 1680 PHE A N 1
ATOM 722 C CA . PHE A 1 92 ? 45.059 -7.360 19.929 1.00 41.38 1680 PHE A CA 1
ATOM 723 C C . PHE A 1 92 ? 44.010 -6.741 19.027 1.00 33.86 1680 PHE A C 1
ATOM 724 O O . PHE A 1 92 ? 43.000 -6.221 19.509 1.00 34.00 1680 PHE A O 1
ATOM 732 N N . GLU A 1 93 ? 44.250 -6.759 17.727 1.00 40.28 1681 GLU A N 1
ATOM 733 C CA . GLU A 1 93 ? 43.291 -6.165 16.803 1.00 33.91 1681 GLU A CA 1
ATOM 734 C C . GLU A 1 93 ? 41.961 -6.920 16.789 1.00 25.35 1681 GLU A C 1
ATOM 735 O O . GLU A 1 93 ? 41.934 -8.147 16.733 1.00 32.15 1681 GLU A O 1
ATOM 741 N N . VAL A 1 94 ? 40.859 -6.179 16.873 1.00 30.52 1682 VAL A N 1
ATOM 742 C CA . VAL A 1 94 ? 39.520 -6.782 16.860 1.00 23.44 1682 VAL A CA 1
ATOM 743 C C . VAL A 1 94 ? 39.311 -7.526 15.521 1.00 24.72 1682 VAL A C 1
ATOM 744 O O . VAL A 1 94 ? 39.638 -7.016 14.436 1.00 23.92 1682 VAL A O 1
ATOM 748 N N . LYS A 1 95 ? 38.800 -8.750 15.623 1.00 23.37 1683 LYS A N 1
ATOM 749 C CA . LYS A 1 95 ? 38.565 -9.606 14.476 1.00 22.24 1683 LYS A CA 1
ATOM 750 C C . LYS A 1 95 ? 37.151 -9.529 13.914 1.00 26.48 1683 LYS A C 1
ATOM 751 O O . LYS A 1 95 ? 36.903 -9.944 12.782 1.00 30.89 1683 LYS A O 1
ATOM 757 N N . GLY A 1 96 ? 36.223 -9.012 14.709 1.00 26.65 1684 GLY A N 1
ATOM 758 C CA . GLY A 1 96 ? 34.859 -8.891 14.252 1.00 20.32 1684 GLY A CA 1
ATOM 759 C C . GLY A 1 96 ? 33.956 -8.515 15.400 1.00 24.24 1684 GLY A C 1
ATOM 760 O O . GLY A 1 96 ? 34.420 -8.251 16.507 1.00 25.73 1684 GLY A O 1
ATOM 761 N N . ASP A 1 97 ? 32.655 -8.483 15.133 1.00 28.03 1685 ASP A N 1
ATOM 762 C CA . ASP A 1 97 ? 31.684 -8.136 16.149 1.00 26.76 1685 ASP A CA 1
ATOM 763 C C . ASP A 1 97 ? 30.745 -9.314 16.403 1.00 27.86 1685 ASP A C 1
ATOM 764 O O . ASP A 1 97 ? 30.830 -10.346 15.732 1.0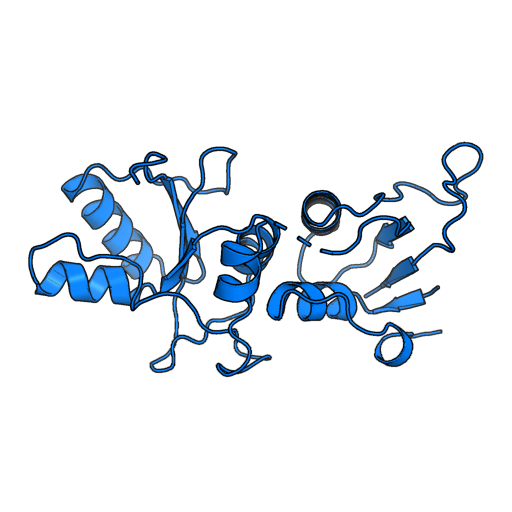0 31.53 1685 ASP A O 1
ATOM 769 N N . VAL A 1 98 ? 29.860 -9.152 17.380 1.00 28.89 1686 VAL A N 1
ATOM 770 C CA . VAL A 1 98 ? 28.911 -10.186 17.773 1.00 34.67 1686 VAL A CA 1
ATOM 771 C C . VAL A 1 98 ? 28.074 -10.775 16.627 1.00 41.27 1686 VAL A C 1
ATOM 772 O O . VAL A 1 98 ? 27.540 -11.893 16.747 1.00 42.10 1686 VAL A O 1
ATOM 776 N N . VAL A 1 99 ? 27.959 -10.047 15.514 1.00 39.89 1687 VAL A N 1
ATOM 777 C CA . VAL A 1 99 ? 27.201 -10.565 14.377 1.00 37.33 1687 VAL A CA 1
ATOM 778 C C . VAL A 1 99 ? 28.094 -11.313 13.387 1.00 36.60 1687 VAL A C 1
ATOM 779 O O . VAL A 1 99 ? 27.749 -12.400 12.934 1.00 39.68 1687 VAL A O 1
ATOM 783 N N . THR A 1 100 ? 29.249 -10.745 13.055 1.00 38.62 1688 THR A N 1
ATOM 784 C CA . THR A 1 100 ? 30.139 -11.393 12.099 1.00 35.45 1688 THR A CA 1
ATOM 785 C C . THR A 1 100 ? 30.931 -12.574 12.667 1.00 37.48 1688 THR A C 1
ATOM 786 O O . THR A 1 100 ? 31.292 -13.490 11.936 1.00 36.67 1688 THR A O 1
ATOM 790 N N . GLY A 1 101 ? 31.199 -12.578 13.963 1.00 34.94 1689 GLY A N 1
ATOM 791 C CA . GLY A 1 101 ? 32.035 -13.644 14.474 1.00 28.84 1689 GLY A CA 1
ATOM 792 C C . GLY A 1 101 ? 33.458 -13.172 14.174 1.00 35.32 1689 GLY A C 1
ATOM 793 O O . GLY A 1 101 ? 33.665 -12.001 13.824 1.00 39.58 1689 GLY A O 1
ATOM 794 N N . SER A 1 102 ? 34.438 -14.059 14.245 1.00 34.03 1690 SER A N 1
ATOM 795 C CA . SER A 1 102 ? 35.822 -13.643 14.041 1.00 35.34 1690 SER A CA 1
ATOM 796 C C . SER A 1 102 ? 36.563 -14.048 12.770 1.00 40.10 1690 SER A C 1
ATOM 797 O O . SER A 1 102 ? 37.754 -13.747 12.618 1.00 40.67 1690 SER A O 1
ATOM 800 N N . ASN A 1 103 ? 35.877 -14.680 11.833 1.00 38.03 1691 ASN A N 1
ATOM 801 C CA . ASN A 1 103 ? 36.560 -15.143 10.627 1.00 44.54 1691 ASN A CA 1
ATOM 802 C C . ASN A 1 103 ? 36.759 -14.154 9.476 1.00 45.35 1691 ASN A C 1
ATOM 803 O O . ASN A 1 103 ? 37.640 -14.340 8.625 1.00 44.66 1691 ASN A O 1
ATOM 808 N N . HIS A 1 104 ? 35.969 -13.094 9.446 1.00 40.19 1692 HIS A N 1
ATOM 809 C CA . HIS A 1 104 ? 36.095 -12.155 8.350 1.00 39.83 1692 HIS A CA 1
ATOM 810 C C . HIS A 1 104 ? 37.105 -11.047 8.530 1.00 32.22 1692 HIS A C 1
ATOM 811 O O . HIS A 1 104 ? 37.510 -10.430 7.552 1.00 36.96 1692 HIS A O 1
ATOM 818 N N . GLN A 1 105 ? 37.531 -10.811 9.768 1.00 37.31 1693 GLN A N 1
ATOM 819 C CA . GLN A 1 105 ? 38.532 -9.771 10.063 1.00 36.92 1693 GLN A CA 1
ATOM 820 C C . GLN A 1 105 ? 38.311 -8.451 9.324 1.00 28.99 1693 GLN A C 1
ATOM 821 O O . GLN A 1 105 ? 39.210 -7.947 8.647 1.00 22.64 1693 GLN A O 1
ATOM 827 N N . GLY A 1 106 ? 37.108 -7.904 9.468 1.00 25.02 1694 GLY A N 1
ATOM 828 C CA . GLY A 1 106 ? 36.765 -6.644 8.834 1.00 21.40 1694 GLY A CA 1
ATOM 829 C C . GLY A 1 106 ? 37.643 -5.477 9.246 1.00 20.76 1694 GLY A C 1
ATOM 830 O O . GLY A 1 106 ? 38.058 -4.711 8.373 1.00 23.61 1694 GLY A O 1
ATOM 831 N N . PRO A 1 107 ? 37.933 -5.283 10.555 1.00 19.22 1695 PRO A N 1
ATOM 832 C CA . PRO A 1 107 ? 38.791 -4.159 10.959 1.00 23.88 1695 PRO A CA 1
ATOM 833 C C . PRO A 1 107 ? 40.138 -4.150 10.222 1.00 24.77 1695 PRO A C 1
ATOM 834 O O . PRO A 1 107 ? 40.590 -3.130 9.722 1.00 27.10 1695 PRO A O 1
ATOM 838 N N . ARG A 1 108 ? 40.757 -5.312 10.128 1.00 23.99 1696 ARG A N 1
ATOM 839 C CA . ARG A 1 108 ? 42.040 -5.446 9.464 1.00 22.74 1696 ARG A CA 1
ATOM 840 C C . ARG A 1 108 ? 41.945 -5.243 7.946 1.00 22.76 1696 ARG A C 1
ATOM 841 O O . ARG A 1 108 ? 42.779 -4.571 7.335 1.00 25.61 1696 ARG A O 1
ATOM 849 N N . ARG A 1 109 ? 40.945 -5.857 7.330 1.00 26.76 1697 ARG A N 1
ATOM 850 C CA . ARG A 1 109 ? 40.741 -5.721 5.889 1.00 24.61 1697 ARG A CA 1
ATOM 851 C C . ARG A 1 109 ? 40.558 -4.231 5.578 1.00 24.75 1697 ARG A C 1
ATOM 852 O O . ARG A 1 109 ? 41.166 -3.714 4.652 1.00 28.05 1697 ARG A O 1
ATOM 860 N N . SER A 1 110 ? 39.710 -3.542 6.345 1.00 21.99 1698 SER A N 1
ATOM 861 C CA . SER A 1 110 ? 39.521 -2.102 6.133 1.00 20.31 1698 SER A CA 1
ATOM 862 C C . SER A 1 110 ? 40.804 -1.321 6.364 1.00 25.97 1698 SER A C 1
ATOM 863 O O . SER A 1 110 ? 41.128 -0.401 5.612 1.00 31.78 1698 SER A O 1
ATOM 866 N N . ARG A 1 111 ? 41.536 -1.686 7.415 1.00 30.81 1699 ARG A N 1
ATOM 867 C CA . ARG A 1 111 ? 42.770 -0.995 7.752 1.00 29.91 1699 ARG A CA 1
ATOM 868 C C . ARG A 1 111 ? 43.844 -1.163 6.682 1.00 29.88 1699 ARG A C 1
ATOM 869 O O . ARG A 1 111 ? 44.419 -0.183 6.219 1.00 21.55 1699 ARG A O 1
ATOM 877 N N . GLU A 1 112 ? 44.125 -2.402 6.303 1.00 28.50 1700 GLU A N 1
ATOM 878 C CA . GLU A 1 112 ? 45.145 -2.655 5.302 1.00 27.93 1700 GLU A CA 1
ATOM 879 C C . GLU A 1 112 ? 44.777 -2.181 3.899 1.00 36.01 1700 GLU A C 1
ATOM 880 O O . GLU A 1 112 ? 45.652 -1.738 3.154 1.00 41.03 1700 GLU A O 1
ATOM 886 N N . SER A 1 113 ? 43.500 -2.247 3.530 1.00 30.62 1701 SER A N 1
ATOM 887 C CA . SER A 1 113 ? 43.123 -1.798 2.197 1.00 34.35 1701 SER A CA 1
ATOM 888 C C . SER A 1 113 ? 43.128 -0.274 2.134 1.00 36.69 1701 SER A C 1
ATOM 889 O O . SER A 1 113 ? 43.326 0.300 1.061 1.00 35.19 1701 SER A O 1
ATOM 892 N N . GLN A 1 114 ? 42.970 0.397 3.275 1.00 31.63 1702 GLN A N 1
ATOM 893 C CA . GLN A 1 114 ? 42.986 1.857 3.231 1.00 33.84 1702 GLN A CA 1
ATOM 894 C C . GLN A 1 114 ? 44.354 2.537 3.419 1.00 32.80 1702 GLN A C 1
ATOM 895 O O . GLN A 1 114 ? 45.316 1.929 3.944 1.00 30.88 1702 GLN A O 1
ATOM 901 N N . LEU A 1 117 ? 34.076 2.187 -0.614 1.00 28.27 1705 LEU A N 1
ATOM 902 C CA . LEU A 1 117 ? 33.018 1.180 -0.215 1.00 28.48 1705 LEU A CA 1
ATOM 903 C C . LEU A 1 117 ? 31.694 1.513 -0.870 1.00 24.93 1705 LEU A C 1
ATOM 904 O O . LEU A 1 117 ? 31.151 0.716 -1.624 1.00 28.00 1705 LEU A O 1
ATOM 909 N N . PHE A 1 118 ? 31.190 2.708 -0.578 1.00 20.82 1706 PHE A N 1
ATOM 910 C CA . PHE A 1 118 ? 29.914 3.191 -1.115 1.00 23.38 1706 PHE A CA 1
ATOM 911 C C . PHE A 1 118 ? 30.121 4.243 -2.220 1.00 24.37 1706 PHE A C 1
ATOM 912 O O . PHE A 1 118 ? 29.235 5.070 -2.504 1.00 34.20 1706 PHE A O 1
ATOM 920 N N . GLU A 1 119 ? 31.292 4.201 -2.837 1.00 25.10 1707 GLU A N 1
ATOM 921 C CA . GLU A 1 119 ? 31.671 5.124 -3.905 1.00 28.45 1707 GLU A CA 1
ATOM 922 C C . GLU A 1 119 ? 30.696 5.064 -5.076 1.00 29.66 1707 GLU A C 1
ATOM 923 O O . GLU A 1 119 ? 30.447 4.002 -5.612 1.00 26.74 1707 GLU A O 1
ATOM 929 N N . GLY A 1 120 ? 30.162 6.209 -5.483 1.00 34.94 1708 GLY A N 1
ATOM 930 C CA . GLY A 1 120 ? 29.242 6.244 -6.612 1.00 26.78 1708 GLY A CA 1
ATOM 931 C C . GLY A 1 120 ? 27.802 5.911 -6.279 1.00 34.16 1708 GLY A C 1
ATOM 932 O O . GLY A 1 120 ? 26.958 5.828 -7.174 1.00 31.88 1708 GLY A O 1
ATOM 933 N N . LEU A 1 121 ? 27.510 5.695 -4.999 1.00 34.99 1709 LEU A N 1
ATOM 934 C CA . LEU A 1 121 ? 26.142 5.384 -4.593 1.00 33.47 1709 LEU A CA 1
ATOM 935 C C . LEU A 1 121 ? 25.483 6.624 -3.996 1.00 31.48 1709 LEU A C 1
ATOM 936 O O . LEU A 1 121 ? 26.142 7.414 -3.314 1.00 28.52 1709 LEU A O 1
ATOM 941 N N . GLN A 1 122 ? 24.193 6.792 -4.288 1.00 27.18 1710 GLN A N 1
ATOM 942 C CA . GLN A 1 122 ? 23.410 7.903 -3.768 1.00 26.28 1710 GLN A CA 1
ATOM 943 C C . GLN A 1 122 ? 22.536 7.326 -2.714 1.00 19.71 1710 GLN A C 1
ATOM 944 O O . GLN A 1 122 ? 21.631 6.549 -3.015 1.00 24.75 1710 GLN A O 1
ATOM 950 N N . ILE A 1 123 ? 22.792 7.731 -1.478 1.00 18.96 1711 ILE A N 1
ATOM 951 C CA . ILE A 1 123 ? 22.071 7.181 -0.344 1.00 27.52 1711 ILE A CA 1
ATOM 952 C C . ILE A 1 123 ? 21.385 8.215 0.513 1.00 27.10 1711 ILE A C 1
ATOM 953 O O . ILE A 1 123 ? 21.990 9.220 0.907 1.00 24.09 1711 ILE A O 1
ATOM 958 N N . TYR A 1 124 ? 20.129 7.934 0.829 1.00 25.19 1712 TYR A N 1
ATOM 959 C CA . TYR A 1 124 ? 19.319 8.823 1.646 1.00 30.02 1712 TYR A CA 1
ATOM 960 C C . TYR A 1 124 ? 18.851 8.132 2.941 1.00 29.17 1712 TYR A C 1
ATOM 961 O O . TYR A 1 124 ? 18.293 7.032 2.911 1.00 36.20 1712 TYR A O 1
ATOM 970 N N . CYS A 1 125 ? 19.107 8.759 4.080 1.00 25.00 1713 CYS A N 1
ATOM 971 C CA . CYS A 1 125 ? 18.663 8.193 5.354 1.00 36.15 1713 CYS A CA 1
ATOM 972 C C . CYS A 1 125 ? 17.286 8.762 5.716 1.00 44.96 1713 CYS A C 1
ATOM 973 O O . CYS A 1 125 ? 17.170 9.936 6.074 1.00 42.21 1713 CYS A O 1
ATOM 976 N N . CYS A 1 126 ? 16.251 7.931 5.619 1.00 50.88 1714 CYS A N 1
ATOM 977 C CA . CYS A 1 126 ? 14.892 8.361 5.937 1.00 67.71 1714 CYS A CA 1
ATOM 978 C C . CYS A 1 126 ? 14.669 8.496 7.452 1.00 76.78 1714 CYS A C 1
ATOM 979 O O . CYS A 1 126 ? 14.557 7.498 8.171 1.00 74.21 1714 CYS A O 1
ATOM 982 N N . GLU A 1 127 ? 14.595 9.752 7.899 1.00 88.13 1715 GLU A N 1
ATOM 983 C CA . GLU A 1 127 ? 14.410 10.170 9.298 1.00 96.93 1715 GLU A CA 1
ATOM 984 C C . GLU A 1 127 ? 14.167 9.138 10.410 1.00 99.52 1715 GLU A C 1
ATOM 985 O O . GLU A 1 127 ? 14.919 9.095 11.390 1.00 99.97 1715 GLU A O 1
ATOM 991 N N . PRO A 1 128 ? 13.109 8.313 10.295 1.00 100.51 1716 PRO A N 1
ATOM 992 C CA . PRO A 1 128 ? 12.859 7.325 11.354 1.00 103.17 1716 PRO A CA 1
ATOM 993 C C . PRO A 1 128 ? 13.943 6.255 11.572 1.00 106.50 1716 PRO A C 1
ATOM 994 O O . PRO A 1 128 ? 14.067 5.311 10.785 1.00 107.59 1716 PRO A O 1
ATOM 998 N N . PHE A 1 129 ? 14.723 6.412 12.645 1.00 107.08 1717 PHE A N 1
ATOM 999 C CA . PHE A 1 129 ? 15.778 5.457 12.986 1.00 107.91 1717 PHE A CA 1
ATOM 1000 C C . PHE A 1 129 ? 15.796 5.076 14.463 1.00 109.05 1717 PHE A C 1
ATOM 1001 O O . PHE A 1 129 ? 15.638 5.918 15.352 1.00 106.06 1717 PHE A O 1
ATOM 1009 N N . THR A 1 130 ? 16.013 3.786 14.698 1.00 112.70 1718 THR A N 1
ATOM 1010 C CA . THR A 1 130 ? 16.030 3.199 16.033 1.00 114.72 1718 THR A CA 1
ATOM 1011 C C . THR A 1 130 ? 17.287 3.400 16.874 1.00 113.87 1718 THR A C 1
ATOM 1012 O O . THR A 1 130 ? 17.278 4.174 17.834 1.00 114.22 1718 THR A O 1
ATOM 1016 N N . ASN A 1 131 ? 18.357 2.692 16.512 1.00 111.70 1719 ASN A N 1
ATOM 1017 C CA . ASN A 1 131 ? 19.620 2.741 17.252 1.00 109.46 1719 ASN A CA 1
ATOM 1018 C C . ASN A 1 131 ? 20.348 4.089 17.268 1.00 105.77 1719 ASN A C 1
ATOM 1019 O O . ASN A 1 131 ? 20.190 4.871 18.209 1.00 104.93 1719 ASN A O 1
ATOM 1024 N N . MET A 1 132 ? 21.147 4.357 16.234 1.00 100.85 1720 MET A N 1
ATOM 1025 C CA . MET A 1 132 ? 21.919 5.600 16.160 1.00 92.50 1720 MET A CA 1
ATOM 1026 C C . MET A 1 132 ? 21.234 6.751 15.422 1.00 85.70 1720 MET A C 1
ATOM 1027 O O . MET A 1 132 ? 20.291 6.536 14.657 1.00 83.52 1720 MET A O 1
ATOM 1032 N N . PRO A 1 133 ? 21.701 7.995 15.656 1.00 79.62 1721 PRO A N 1
ATOM 1033 C CA . PRO A 1 133 ? 21.172 9.222 15.046 1.00 79.95 1721 PRO A CA 1
ATOM 1034 C C . PRO A 1 133 ? 21.435 9.349 13.547 1.00 79.43 1721 PRO A C 1
ATOM 1035 O O . PRO A 1 133 ? 22.472 8.905 13.049 1.00 78.39 1721 PRO A O 1
ATOM 1039 N N . LYS A 1 134 ? 20.495 9.964 12.832 1.00 74.66 1722 LYS A N 1
ATOM 1040 C CA . LYS A 1 134 ? 20.642 10.138 11.393 1.00 71.26 1722 LYS A CA 1
ATOM 1041 C C . LYS A 1 134 ? 21.913 10.913 11.071 1.00 68.21 1722 LYS A C 1
ATOM 1042 O O . LYS A 1 134 ? 22.509 10.720 10.015 1.00 66.84 1722 LYS A O 1
ATOM 1048 N N . ASP A 1 135 ? 22.342 11.773 11.986 1.00 70.02 1723 ASP A N 1
ATOM 1049 C CA . ASP A 1 135 ? 23.534 12.576 11.743 1.00 72.80 1723 ASP A CA 1
ATOM 1050 C C . ASP A 1 135 ? 24.824 11.765 11.654 1.00 67.71 1723 ASP A C 1
ATOM 1051 O O . ASP A 1 135 ? 25.690 12.051 10.830 1.00 67.79 1723 ASP A O 1
ATOM 1056 N N . GLU A 1 136 ? 24.951 10.758 12.506 1.00 62.63 1724 GLU A N 1
ATOM 1057 C CA . GLU A 1 136 ? 26.145 9.928 12.514 1.00 62.43 1724 GLU A CA 1
ATOM 1058 C C . GLU A 1 136 ? 26.122 8.860 11.416 1.00 56.99 1724 GLU A C 1
ATOM 1059 O O . GLU A 1 136 ? 27.173 8.416 10.954 1.00 59.59 1724 GLU A O 1
ATOM 1065 N N . LEU A 1 137 ? 24.928 8.455 10.999 1.00 48.42 1725 LEU A N 1
ATOM 1066 C CA . LEU A 1 137 ? 24.805 7.466 9.948 1.00 50.89 1725 LEU A CA 1
ATOM 1067 C C . LEU A 1 137 ? 25.302 8.114 8.654 1.00 51.77 1725 LEU A C 1
ATOM 1068 O O . LEU A 1 137 ? 26.004 7.473 7.868 1.00 54.02 1725 LEU A O 1
ATOM 1073 N N . GLU A 1 138 ? 24.967 9.391 8.458 1.00 42.53 1726 GLU A N 1
ATOM 1074 C CA . GLU A 1 138 ? 25.374 10.127 7.257 1.00 46.55 1726 GLU A CA 1
ATOM 1075 C C . GLU A 1 138 ? 26.878 10.377 7.278 1.00 41.73 1726 GLU A C 1
ATOM 1076 O O . GLU A 1 138 ? 27.526 10.451 6.228 1.00 35.24 1726 GLU A O 1
ATOM 1082 N N . ARG A 1 139 ? 27.417 10.529 8.480 1.00 37.14 1727 ARG A N 1
ATOM 1083 C CA . ARG A 1 139 ? 28.847 10.758 8.676 1.00 43.46 1727 ARG A CA 1
ATOM 1084 C C . ARG A 1 139 ? 29.585 9.481 8.221 1.00 38.10 1727 ARG A C 1
ATOM 1085 O O . ARG A 1 139 ? 30.567 9.533 7.477 1.00 38.19 1727 ARG A O 1
ATOM 1093 N N . MET A 1 140 ? 29.077 8.341 8.684 1.00 31.69 1728 MET A N 1
ATOM 1094 C CA . MET A 1 140 ? 29.600 7.017 8.350 1.00 38.36 1728 MET A CA 1
ATOM 1095 C C . MET A 1 140 ? 29.578 6.856 6.821 1.00 28.51 1728 MET A C 1
ATOM 1096 O O . MET A 1 140 ? 30.570 6.469 6.207 1.00 26.07 1728 MET A O 1
ATOM 1101 N N . LEU A 1 141 ? 28.435 7.162 6.218 1.00 24.20 1729 LEU A N 1
ATOM 1102 C CA . LEU A 1 141 ? 28.285 7.054 4.773 1.00 26.21 1729 LEU A CA 1
ATOM 1103 C C . LEU A 1 141 ? 29.301 7.878 3.975 1.00 26.34 1729 LEU A C 1
ATOM 1104 O O . LEU A 1 141 ? 29.871 7.395 3.000 1.00 25.27 1729 LEU A O 1
ATOM 1109 N N . GLN A 1 142 ? 29.532 9.119 4.397 1.00 26.57 1730 GLN A N 1
ATOM 1110 C CA . GLN A 1 142 ? 30.482 10.023 3.729 1.00 26.44 1730 GLN A CA 1
ATOM 1111 C C . GLN A 1 142 ? 31.911 9.490 3.851 1.00 23.11 1730 GLN A C 1
ATOM 1112 O O . GLN A 1 142 ? 32.718 9.584 2.913 1.00 23.94 1730 GLN A O 1
ATOM 1118 N N . LEU A 1 143 ? 32.217 8.923 5.014 1.00 24.58 1731 LEU A N 1
ATOM 1119 C CA . LEU A 1 143 ? 33.525 8.323 5.254 1.00 23.80 1731 LEU A CA 1
ATOM 1120 C C . LEU A 1 143 ? 33.752 7.169 4.275 1.00 19.61 1731 LEU A C 1
ATOM 1121 O O . LEU A 1 143 ? 34.865 6.947 3.832 1.00 24.43 1731 LEU A O 1
ATOM 1126 N N . CYS A 1 144 ? 32.692 6.431 3.949 1.00 22.77 1732 CYS A N 1
ATOM 1127 C CA . CYS A 1 144 ? 32.804 5.314 3.017 1.00 24.19 1732 CYS A CA 1
ATOM 1128 C C . CYS A 1 144 ? 32.634 5.720 1.549 1.00 30.32 1732 CYS A C 1
ATOM 1129 O O . CYS A 1 144 ? 32.473 4.868 0.666 1.00 28.17 1732 CYS A O 1
ATOM 1132 N N . GLY A 1 145 ? 32.661 7.027 1.295 1.00 25.82 1733 GLY A N 1
ATOM 1133 C CA . GLY A 1 145 ? 32.574 7.514 -0.071 1.00 26.09 1733 GLY A CA 1
ATOM 1134 C C . GLY A 1 145 ? 31.210 7.657 -0.711 1.00 21.70 1733 GLY A C 1
ATOM 1135 O O . GLY A 1 145 ? 31.133 7.893 -1.905 1.00 34.37 1733 GLY A O 1
ATOM 1136 N N . ALA A 1 146 ? 30.140 7.518 0.063 1.00 22.29 1734 ALA A N 1
ATOM 1137 C CA . ALA A 1 146 ? 28.796 7.655 -0.482 1.00 22.22 1734 ALA A CA 1
ATOM 1138 C C . ALA A 1 146 ? 28.465 9.118 -0.808 1.00 30.60 1734 ALA A C 1
ATOM 1139 O O . ALA A 1 146 ? 29.058 10.050 -0.264 1.00 22.57 1734 ALA A O 1
ATOM 1141 N N . SER A 1 147 ? 27.526 9.309 -1.725 1.00 32.15 1735 SER A N 1
ATOM 1142 C CA . SER A 1 147 ? 27.053 10.650 -2.050 1.00 24.61 1735 SER A CA 1
ATOM 1143 C C . SER A 1 147 ? 25.873 10.667 -1.089 1.00 22.94 1735 SER A C 1
ATOM 1144 O O . SER A 1 147 ? 24.856 10.013 -1.332 1.00 29.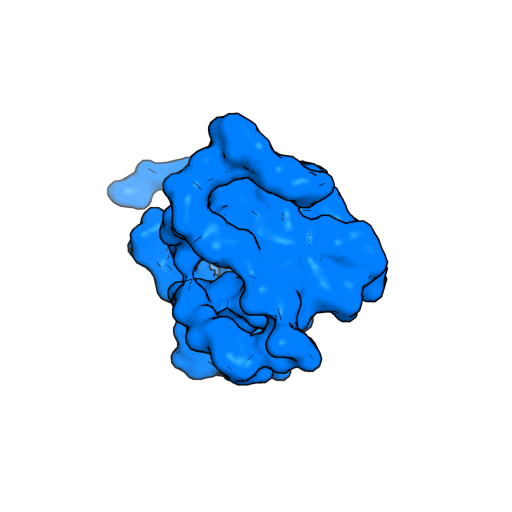52 1735 SER A O 1
ATOM 1147 N N . VAL A 1 148 ? 26.012 11.359 0.027 1.00 25.24 1736 VAL A N 1
ATOM 1148 C CA . VAL A 1 148 ? 24.924 11.398 0.998 1.00 28.14 1736 VAL A CA 1
ATOM 1149 C C . VAL A 1 148 ? 23.829 12.332 0.487 1.00 34.83 1736 VAL A C 1
ATOM 1150 O O . VAL A 1 148 ? 24.079 13.515 0.228 1.00 41.33 1736 VAL A O 1
ATOM 1154 N N . VAL A 1 149 ? 22.629 11.782 0.310 1.00 35.52 1737 VAL A N 1
ATOM 1155 C CA . VAL A 1 149 ? 21.480 12.540 -0.170 1.00 32.80 1737 VAL A CA 1
ATOM 1156 C C . VAL A 1 149 ? 20.784 13.194 1.021 1.00 34.63 1737 VAL A C 1
ATOM 1157 O O . VAL A 1 149 ? 20.313 12.521 1.921 1.00 35.39 1737 VAL A O 1
ATOM 1161 N N . LYS A 1 150 ? 20.707 14.514 1.022 1.00 36.42 1738 LYS A N 1
ATOM 1162 C CA . LYS A 1 150 ? 20.082 15.197 2.143 1.00 36.23 1738 LYS A CA 1
ATOM 1163 C C . LYS A 1 150 ? 18.584 15.348 1.986 1.00 38.32 1738 LYS A C 1
ATOM 1164 O O . LYS A 1 150 ? 17.866 15.410 2.980 1.00 33.27 1738 LYS A O 1
ATOM 1170 N N . GLU A 1 151 ? 18.100 15.381 0.743 1.00 42.09 1739 GLU A N 1
ATOM 1171 C CA . GLU A 1 151 ? 16.670 15.577 0.506 1.00 36.84 1739 GLU A CA 1
ATOM 1172 C C . GLU A 1 151 ? 16.229 15.002 -0.827 1.00 31.79 1739 GLU A C 1
ATOM 1173 O O . GLU A 1 151 ? 16.984 14.972 -1.795 1.00 32.35 1739 GLU A O 1
ATOM 1179 N N . LEU A 1 152 ? 14.986 14.551 -0.868 1.00 35.46 1740 LEU A N 1
ATOM 1180 C CA . LEU A 1 152 ? 14.399 13.998 -2.078 1.00 43.43 1740 LEU A CA 1
ATOM 1181 C C . LEU A 1 152 ? 13.326 14.995 -2.513 1.00 40.33 1740 LEU A C 1
ATOM 1182 O O . LEU A 1 152 ? 12.630 15.564 -1.667 1.00 43.90 1740 LEU A O 1
ATOM 1187 N N . PRO A 1 153 ? 13.182 15.235 -3.825 1.00 38.68 1741 PRO A N 1
ATOM 1188 C CA . PRO A 1 153 ? 13.933 14.654 -4.948 1.00 33.58 1741 PRO A CA 1
ATOM 1189 C C . PRO A 1 153 ? 15.327 15.266 -5.042 1.00 30.53 1741 PRO A C 1
ATOM 1190 O O . PRO A 1 153 ? 15.600 16.255 -4.400 1.00 28.65 1741 PRO A O 1
ATOM 1194 N N . LEU A 1 154 ? 16.197 14.682 -5.856 1.00 35.32 1742 LEU A N 1
ATOM 1195 C CA . LEU A 1 154 ? 17.576 15.145 -6.014 1.00 28.06 1742 LEU A CA 1
ATOM 1196 C C . LEU A 1 154 ? 17.719 16.388 -6.897 1.00 36.67 1742 LEU A C 1
ATOM 1197 O O . LEU A 1 154 ? 18.634 17.204 -6.705 1.00 29.45 1742 LEU A O 1
ATOM 1202 N N . LEU A 1 155 ? 16.839 16.505 -7.887 1.00 33.54 1743 LEU A N 1
ATOM 1203 C CA . LEU A 1 155 ? 16.875 17.625 -8.827 1.00 35.70 1743 LEU A CA 1
ATOM 1204 C C . LEU A 1 155 ? 18.286 17.769 -9.417 1.00 37.39 1743 LEU A C 1
ATOM 1205 O O . LEU A 1 155 ? 18.869 16.768 -9.852 1.00 36.33 1743 LEU A O 1
ATOM 1210 N N . THR A 1 156 ? 18.853 18.980 -9.430 1.00 39.09 1744 THR A N 1
ATOM 1211 C CA . THR A 1 156 ? 20.188 19.151 -10.006 1.00 35.46 1744 THR A CA 1
ATOM 1212 C C . THR A 1 156 ? 21.301 18.470 -9.206 1.00 32.66 1744 THR A C 1
ATOM 1213 O O . THR A 1 156 ? 22.425 18.414 -9.671 1.00 30.05 1744 THR A O 1
ATOM 1217 N N . ARG A 1 157 ? 20.997 17.980 -8.005 1.00 36.40 1745 ARG A N 1
ATOM 1218 C CA . ARG A 1 157 ? 21.995 17.291 -7.174 1.00 39.49 1745 ARG A CA 1
ATOM 1219 C C . ARG A 1 157 ? 22.224 15.825 -7.607 1.00 37.88 1745 ARG A C 1
ATOM 1220 O O . ARG A 1 157 ? 23.163 15.174 -7.158 1.00 44.29 1745 ARG A O 1
ATOM 1228 N N . ASP A 1 158 ? 21.356 15.326 -8.475 1.00 36.88 1746 ASP A N 1
ATOM 1229 C CA . ASP A 1 158 ? 21.380 13.944 -8.950 1.00 35.17 1746 ASP A CA 1
ATOM 1230 C C . ASP A 1 158 ? 22.626 13.541 -9.721 1.00 37.20 1746 ASP A C 1
ATOM 1231 O O . ASP A 1 158 ? 22.931 14.135 -10.752 1.00 35.83 1746 ASP A O 1
ATOM 1236 N N . THR A 1 159 ? 23.320 12.501 -9.254 1.00 37.27 1747 THR A N 1
ATOM 1237 C CA . THR A 1 159 ? 24.528 12.016 -9.949 1.00 39.94 1747 THR A CA 1
ATOM 1238 C C . THR A 1 159 ? 24.172 11.017 -11.042 1.00 31.43 1747 THR A C 1
ATOM 1239 O O . THR A 1 159 ? 24.998 10.706 -11.896 1.00 35.64 1747 THR A O 1
ATOM 1243 N N . GLY A 1 160 ? 22.936 10.530 -11.017 1.00 35.74 1748 GLY A N 1
ATOM 1244 C CA . GLY A 1 160 ? 22.505 9.554 -12.000 1.00 34.93 1748 GLY A CA 1
ATOM 1245 C C . GLY A 1 160 ? 22.357 8.184 -11.358 1.00 37.64 1748 GLY A C 1
ATOM 1246 O O . GLY A 1 160 ? 21.753 7.288 -11.943 1.00 43.83 1748 GLY A O 1
ATOM 1247 N N . ALA A 1 161 ? 22.911 8.007 -10.158 1.00 40.59 1749 ALA A N 1
ATOM 1248 C CA . ALA A 1 161 ? 22.815 6.721 -9.456 1.00 40.14 1749 ALA A CA 1
ATOM 1249 C C . ALA A 1 161 ? 21.443 6.552 -8.813 1.00 40.32 1749 ALA A C 1
ATOM 1250 O O . ALA A 1 161 ? 20.966 7.433 -8.096 1.00 45.43 1749 ALA A O 1
ATOM 1252 N N . HIS A 1 162 ? 20.809 5.415 -9.073 1.00 46.63 1750 HIS A N 1
ATOM 1253 C CA . HIS A 1 162 ? 19.497 5.130 -8.513 1.00 47.50 1750 HIS A CA 1
ATOM 1254 C C . HIS A 1 162 ? 19.631 5.193 -6.986 1.00 45.14 1750 HIS A C 1
ATOM 1255 O O . HIS A 1 162 ? 20.347 4.388 -6.386 1.00 45.03 1750 HIS A O 1
ATOM 1262 N N . PRO A 1 163 ? 18.937 6.148 -6.337 1.00 45.54 1751 PRO A N 1
ATOM 1263 C CA . PRO A 1 163 ? 19.023 6.276 -4.874 1.00 46.96 1751 PRO A CA 1
ATOM 1264 C C . PRO A 1 163 ? 18.740 5.021 -4.053 1.00 45.90 1751 PRO A C 1
ATOM 1265 O O . PRO A 1 163 ? 18.051 4.109 -4.510 1.00 48.85 1751 PRO A O 1
ATOM 1269 N N . ILE A 1 164 ? 19.322 4.985 -2.854 1.00 34.24 1752 ILE A N 1
ATOM 1270 C CA . ILE A 1 164 ? 19.128 3.901 -1.892 1.00 34.00 1752 ILE A CA 1
ATOM 1271 C C . ILE A 1 164 ? 18.569 4.650 -0.692 1.00 30.57 1752 ILE A C 1
ATOM 1272 O O . ILE A 1 164 ? 19.175 5.615 -0.205 1.00 32.55 1752 ILE A O 1
ATOM 1277 N N . VAL A 1 165 ? 17.394 4.232 -0.244 1.00 27.71 1753 VAL A N 1
ATOM 1278 C CA . VAL A 1 165 ? 16.739 4.877 0.882 1.00 31.94 1753 VAL A CA 1
ATOM 1279 C C . VAL A 1 165 ? 16.819 3.934 2.068 1.00 36.71 1753 VAL A C 1
ATOM 1280 O O . VAL A 1 165 ? 16.207 2.871 2.053 1.00 38.38 1753 VAL A O 1
ATOM 1284 N N . LEU A 1 166 ? 17.593 4.325 3.079 1.00 38.10 1754 LEU A N 1
ATOM 1285 C CA . LEU A 1 166 ? 17.797 3.515 4.273 1.00 31.97 1754 LEU A CA 1
ATOM 1286 C C . LEU A 1 166 ? 16.666 3.724 5.252 1.00 36.85 1754 LEU A C 1
ATOM 1287 O O . LEU A 1 166 ? 16.306 4.871 5.553 1.00 36.67 1754 LEU A O 1
ATOM 1292 N N . VAL A 1 167 ? 16.115 2.620 5.755 1.00 32.88 1755 VAL A N 1
ATOM 1293 C CA . VAL A 1 167 ? 15.001 2.692 6.700 1.00 48.44 1755 VAL A CA 1
ATOM 1294 C C . VAL A 1 167 ? 15.172 1.971 8.029 1.00 55.07 1755 VAL A C 1
ATOM 1295 O O . VAL A 1 167 ? 16.118 1.212 8.218 1.00 47.26 1755 VAL A O 1
ATOM 1299 N N . GLN A 1 168 ? 14.202 2.240 8.913 1.00 66.73 1756 GLN A N 1
ATOM 1300 C CA . GLN A 1 168 ? 14.028 1.721 10.284 1.00 73.05 1756 GLN A CA 1
ATOM 1301 C C . GLN A 1 168 ? 15.249 1.488 11.179 1.00 75.81 1756 GLN A C 1
ATOM 1302 O O . GLN A 1 168 ? 15.334 0.414 11.819 1.00 78.30 1756 GLN A O 1
ATOM 1308 N N . ARG A 1 188 ? 15.841 0.250 -3.890 1.00 50.35 1776 ARG A N 1
ATOM 1309 C CA . ARG A 1 188 ? 15.484 1.670 -3.588 1.00 51.90 1776 ARG A CA 1
ATOM 1310 C C . ARG A 1 188 ? 15.242 1.843 -2.089 1.00 50.18 1776 ARG A C 1
ATOM 1311 O O . ARG A 1 188 ? 15.778 2.764 -1.464 1.00 52.79 1776 ARG A O 1
ATOM 1313 N N . LEU A 1 189 ? 14.427 0.967 -1.512 1.00 46.53 1777 LEU A N 1
ATOM 1314 C CA . LEU A 1 189 ? 14.158 1.033 -0.082 1.00 46.22 1777 LEU A CA 1
ATOM 1315 C C . LEU A 1 189 ? 14.957 -0.109 0.558 1.00 46.10 1777 LEU A C 1
ATOM 1316 O O . LEU A 1 189 ? 14.705 -1.286 0.307 1.00 40.82 1777 LEU A O 1
ATOM 1321 N N . VAL A 1 190 ? 15.932 0.254 1.382 1.00 41.31 1778 VAL A N 1
ATOM 1322 C CA . VAL A 1 190 ? 16.831 -0.726 1.969 1.00 38.96 1778 VAL A CA 1
ATOM 1323 C C . VAL A 1 190 ? 16.940 -0.614 3.472 1.00 33.39 1778 VAL A C 1
ATOM 1324 O O . VAL A 1 190 ? 16.902 0.486 4.011 1.00 34.31 1778 VAL A O 1
ATOM 1328 N N . MET A 1 191 ? 17.087 -1.751 4.148 1.00 33.09 1779 MET A N 1
ATOM 1329 C CA . MET A 1 191 ? 17.256 -1.760 5.607 1.00 30.64 1779 MET A CA 1
ATOM 1330 C C . MET A 1 191 ? 18.646 -1.196 5.921 1.00 26.87 1779 MET A C 1
ATOM 1331 O O . MET A 1 191 ? 19.613 -1.476 5.216 1.00 29.96 1779 MET A O 1
ATOM 1336 N N . TRP A 1 192 ? 18.752 -0.401 6.973 1.00 30.70 1780 TRP A N 1
ATOM 1337 C CA . TRP A 1 192 ? 20.023 0.212 7.306 1.00 33.42 1780 TRP A CA 1
ATOM 1338 C C . TRP A 1 192 ? 21.100 -0.809 7.688 1.00 40.42 1780 TRP A C 1
ATOM 1339 O O . TRP A 1 192 ? 22.303 -0.540 7.526 1.00 35.34 1780 TRP A O 1
ATOM 1350 N N . ASP A 1 193 ? 20.667 -1.988 8.153 1.00 36.75 1781 ASP A N 1
ATOM 1351 C CA . ASP A 1 193 ? 21.593 -3.059 8.517 1.00 28.48 1781 ASP A CA 1
ATOM 1352 C C . ASP A 1 193 ? 22.497 -3.326 7.343 1.00 27.86 1781 ASP A C 1
ATOM 1353 O O . ASP A 1 193 ? 23.576 -3.889 7.521 1.00 30.50 1781 ASP A O 1
ATOM 1358 N N . TRP A 1 194 ? 22.056 -2.970 6.136 1.00 17.24 1782 TRP A N 1
ATOM 1359 C CA . TRP A 1 194 ? 22.901 -3.188 4.954 1.00 20.16 1782 TRP A CA 1
ATOM 1360 C C . TRP A 1 194 ? 24.219 -2.395 5.083 1.00 20.62 1782 TRP A C 1
ATOM 1361 O O . TRP A 1 194 ? 25.301 -2.848 4.633 1.00 18.60 1782 TRP A O 1
ATOM 1372 N N . VAL A 1 195 ? 24.125 -1.214 5.695 1.00 21.70 1783 VAL A N 1
ATOM 1373 C CA . VAL A 1 195 ? 25.296 -0.353 5.894 1.00 20.29 1783 VAL A CA 1
ATOM 1374 C C . VAL A 1 195 ? 26.224 -0.935 6.948 1.00 18.85 1783 VAL A C 1
ATOM 1375 O O . VAL A 1 195 ? 27.431 -0.964 6.763 1.00 18.70 1783 VAL A O 1
ATOM 1379 N N . LEU A 1 196 ? 25.641 -1.398 8.050 1.00 24.22 1784 LEU A N 1
ATOM 1380 C CA . LEU A 1 196 ? 26.423 -1.938 9.157 1.00 28.53 1784 LEU A CA 1
ATOM 1381 C C . LEU A 1 196 ? 27.155 -3.216 8.781 1.00 23.73 1784 LEU A C 1
ATOM 1382 O O . LEU A 1 196 ? 28.325 -3.393 9.108 1.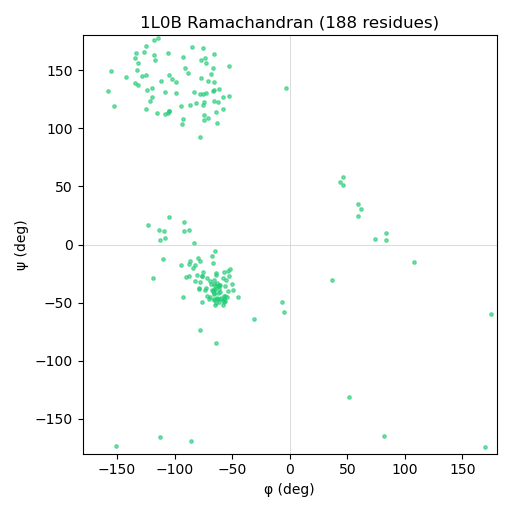00 22.66 1784 LEU A O 1
ATOM 1387 N N . ASP A 1 197 ? 26.470 -4.091 8.065 1.00 22.57 1785 ASP A N 1
ATOM 1388 C CA . ASP A 1 197 ? 27.062 -5.350 7.624 1.00 22.31 1785 ASP A CA 1
ATOM 1389 C C . ASP A 1 197 ? 28.172 -5.095 6.616 1.00 18.55 1785 ASP A C 1
ATOM 1390 O O . ASP A 1 197 ? 29.202 -5.763 6.618 1.00 24.34 1785 ASP A O 1
ATOM 1395 N N . SER A 1 198 ? 27.956 -4.143 5.722 1.00 23.54 1786 SER A N 1
ATOM 1396 C CA . SER A 1 198 ? 28.968 -3.828 4.715 1.00 19.22 1786 SER A CA 1
ATOM 1397 C C . SER A 1 198 ? 30.206 -3.251 5.403 1.00 17.10 1786 SER A C 1
ATOM 1398 O O . SER A 1 198 ? 31.334 -3.587 5.052 1.00 23.10 1786 SER A O 1
ATOM 1401 N N . ILE A 1 199 ? 30.014 -2.380 6.387 1.00 20.56 1787 ILE A N 1
ATOM 1402 C CA . ILE A 1 199 ? 31.195 -1.842 7.062 1.00 20.57 1787 ILE A CA 1
ATOM 1403 C C . ILE A 1 199 ? 31.849 -2.933 7.906 1.00 20.75 1787 ILE A C 1
ATOM 1404 O O . ILE A 1 199 ? 33.061 -3.122 7.827 1.00 21.77 1787 ILE A O 1
ATOM 1409 N N . SER A 1 200 ? 31.048 -3.667 8.680 1.00 15.85 1788 SER A N 1
ATOM 1410 C CA . SER A 1 200 ? 31.585 -4.730 9.551 1.00 22.91 1788 SER A CA 1
ATOM 1411 C C . SER A 1 200 ? 32.528 -5.716 8.843 1.00 19.53 1788 SER A C 1
ATOM 1412 O O . SER A 1 200 ? 33.479 -6.179 9.443 1.00 31.79 1788 SER A O 1
ATOM 1415 N N . VAL A 1 201 ? 32.294 -6.023 7.569 1.00 21.40 1789 VAL A N 1
ATOM 1416 C CA . VAL A 1 201 ? 33.190 -6.924 6.875 1.00 22.06 1789 VAL A CA 1
ATOM 1417 C C . VAL A 1 201 ? 33.926 -6.207 5.770 1.00 26.02 1789 VAL A C 1
ATOM 1418 O O . VAL A 1 201 ? 34.572 -6.828 4.924 1.00 31.90 1789 VAL A O 1
ATOM 1422 N N . TYR A 1 202 ? 33.830 -4.885 5.797 1.00 27.52 1790 TYR A N 1
ATOM 1423 C CA . TYR A 1 202 ? 34.464 -4.021 4.815 1.00 21.94 1790 TYR A CA 1
ATOM 1424 C C . TYR A 1 202 ? 34.245 -4.502 3.403 1.00 16.95 1790 TYR A C 1
ATOM 1425 O O . TYR A 1 202 ? 35.183 -4.747 2.655 1.00 24.96 1790 TYR A O 1
ATOM 1434 N N . ARG A 1 203 ? 32.983 -4.611 3.026 1.00 28.97 1791 ARG A N 1
ATOM 1435 C CA . ARG A 1 203 ? 32.647 -5.059 1.684 1.00 30.48 1791 ARG A CA 1
ATOM 1436 C C . ARG A 1 203 ? 31.234 -4.555 1.371 1.00 25.59 1791 ARG A C 1
ATOM 1437 O O . ARG A 1 203 ? 30.328 -4.708 2.193 1.00 24.13 1791 ARG A O 1
ATOM 1445 N N . CYS A 1 204 ? 31.046 -3.944 0.200 1.00 25.18 1792 CYS A N 1
ATOM 1446 C CA . CYS A 1 204 ? 29.721 -3.437 -0.167 1.00 28.95 1792 CYS A CA 1
ATOM 1447 C C . CYS A 1 204 ? 28.855 -4.666 -0.451 1.00 25.62 1792 CYS A C 1
ATOM 1448 O O . CYS A 1 204 ? 29.036 -5.361 -1.447 1.00 33.15 1792 CYS A O 1
ATOM 1451 N N . ARG A 1 205 ? 27.917 -4.937 0.436 1.00 23.37 1793 ARG A N 1
ATOM 1452 C CA . ARG A 1 205 ? 27.089 -6.101 0.270 1.00 30.54 1793 ARG A CA 1
ATOM 1453 C C . ARG A 1 205 ? 26.010 -5.921 -0.771 1.00 31.18 1793 ARG A C 1
ATOM 1454 O O . ARG A 1 205 ? 25.615 -4.809 -1.104 1.00 38.86 1793 ARG A O 1
ATOM 1462 N N . ASP A 1 206 ? 25.535 -7.052 -1.257 1.00 36.15 1794 ASP A N 1
ATOM 1463 C CA . ASP A 1 206 ? 24.470 -7.144 -2.241 1.00 37.24 1794 ASP A CA 1
ATOM 1464 C C . ASP A 1 206 ? 23.181 -6.627 -1.581 1.00 30.38 1794 ASP A C 1
ATOM 1465 O O . ASP A 1 206 ? 22.756 -7.145 -0.564 1.00 29.11 1794 ASP A O 1
ATOM 1470 N N . LEU A 1 207 ? 22.554 -5.619 -2.181 1.00 36.99 1795 LEU A N 1
ATOM 1471 C CA . LEU A 1 207 ? 21.335 -5.010 -1.639 1.00 37.98 1795 LEU A CA 1
ATOM 1472 C C . LEU A 1 207 ? 20.090 -5.872 -1.579 1.00 42.21 1795 LEU A C 1
ATOM 1473 O O . LEU A 1 207 ? 19.244 -5.691 -0.690 1.00 36.96 1795 LEU A O 1
ATOM 1478 N N . ASP A 1 208 ? 19.970 -6.801 -2.522 1.00 44.57 1796 ASP A N 1
ATOM 1479 C CA . ASP A 1 208 ? 18.796 -7.660 -2.593 1.00 51.62 1796 ASP A CA 1
ATOM 1480 C C . ASP A 1 208 ? 18.335 -8.242 -1.285 1.00 48.52 1796 ASP A C 1
ATOM 1481 O O . ASP A 1 208 ? 17.144 -8.224 -0.982 1.00 54.22 1796 ASP A O 1
ATOM 1486 N N . ALA A 1 209 ? 19.271 -8.744 -0.495 1.00 48.88 1797 ALA A N 1
ATOM 1487 C CA . ALA A 1 209 ? 18.915 -9.338 0.787 1.00 43.57 1797 ALA A CA 1
ATOM 1488 C C . ALA A 1 209 ? 18.371 -8.329 1.784 1.00 38.29 1797 ALA A C 1
ATOM 1489 O O . ALA A 1 209 ? 17.757 -8.706 2.782 1.00 42.85 1797 ALA A O 1
ATOM 1491 N N . TYR A 1 210 ? 18.573 -7.039 1.523 1.00 41.80 1798 TYR A N 1
ATOM 1492 C CA . TYR A 1 210 ? 18.127 -6.026 2.479 1.00 38.19 1798 TYR A CA 1
ATOM 1493 C C . TYR A 1 210 ? 16.986 -5.123 2.023 1.00 41.94 1798 TYR A C 1
ATOM 1494 O O . TYR A 1 210 ? 16.612 -4.202 2.756 1.00 36.24 1798 TYR A O 1
ATOM 1503 N N . LEU A 1 211 ? 16.431 -5.366 0.834 1.00 47.26 1799 LEU A N 1
ATOM 1504 C CA . LEU A 1 211 ? 15.333 -4.518 0.362 1.00 53.10 1799 LEU A CA 1
ATOM 1505 C C . LEU A 1 211 ? 14.014 -4.813 1.064 1.00 54.42 1799 LEU A C 1
ATOM 1506 O O . LEU A 1 211 ? 13.599 -5.963 1.174 1.00 60.96 1799 LEU A O 1
ATOM 1511 N N . VAL A 1 212 ? 13.377 -3.758 1.565 1.00 59.54 1800 VAL A N 1
ATOM 1512 C CA . VAL A 1 212 ? 12.111 -3.878 2.279 1.00 67.42 1800 VAL A CA 1
ATOM 1513 C C . VAL A 1 212 ? 10.962 -3.753 1.278 1.00 76.49 1800 VAL A C 1
ATOM 1514 O O . VAL A 1 212 ? 9.873 -4.296 1.485 1.00 78.96 1800 VAL A O 1
ATOM 1518 N N . GLN A 1 213 ? 11.229 -3.028 0.193 1.00 83.21 1801 GLN A N 1
ATOM 1519 C CA . GLN A 1 213 ? 10.262 -2.803 -0.879 1.00 90.88 1801 GLN A CA 1
ATOM 1520 C C . GLN A 1 213 ? 11.016 -2.458 -2.166 1.00 96.30 1801 GLN A C 1
ATOM 1521 O O . GLN A 1 213 ? 10.704 -3.061 -3.217 1.00 100.44 1801 GLN A O 1
#

InterPro domains:
  IPR001357 BRCT domain [PF00533] (1592-1669)
  IPR001357 BRCT domain [PF00533] (1702-1787)
  IPR001357 BRCT domain [PS50172] (1588-1682)
  IPR001357 BRCT domain [PS50172] (1701-1800)
  IPR001357 BRCT domain [SM00292] (1590-1672)
  IPR001357 BRCT domain [SM00292] (1703-1790)
  IPR001841 Zinc finger, RING-type [PS50089] (24-65)
  IPR001841 Zinc finger, RING-type [SM00184] (24-64)
  IPR011364 Breast cancer type 1 susceptibility protein (BRCA1) [PR00493] (55-71)
  IPR011364 Breast cancer type 1 susceptibility protein (BRCA1) [PR00493] (752-772)
  IPR011364 Breast cancer type 1 susceptibility protein (BRCA1) [PR00493] (1014-1031)
  IPR011364 Breast cancer type 1 susceptibility protein (BRCA1) [PR00493] (1144-1164)
  IPR011364 Breast cancer type 1 susceptibility protein (BRCA1) [PR00493] (1387-1403)
  IPR011364 Breast cancer type 1 susceptibility protein (BRCA1) [PR00493] (1578-1598)
  IPR011364 Breast cancer type 1 susceptibility protein (BRCA1) [PR00493] (1645-1665)
  IPR011364 Breast cancer type 1 susceptibility protein (BRCA1) [PR00493] (1716-1739)
  IPR013083 Zinc finger, RING/FYVE/PHD-type [G3DSA:3.30.40.10] (1-112)
  IPR017907 Zinc finger, RING-type, conserved site [PS00518] (39-48)
  IPR018957 Zinc finger, C3HC4 RING-type [PF00097] (24-64)
  IPR025994 BRCA1, serine-rich domain [PF12820] (343-504)